Protein AF-A0A941XUW0-F1 (afdb_monomer_lite)

Secondary structure (DSSP, 8-state):
--GGGGS--S-SS-GGGS-SS--S-HHHHHHHHHHHHHHHHHHHHHHHHHHHSTTTGGG-EE--BTTBPSEEHHHHHHHHHHHHHHS---SS--EEEE-TTS-EEEESSSS-EEE-S--S-HHHHS-----TTT--TT--EEEEETTTTEEEEE-HHHHHHHHHHHHHTSSS-SSEEEEEESS-TTS-EEEEEEEETTT--EEEEEEEEEETTTEEEEEEEEESSSSSEEEEEEEESSS-EEEEEE-TTS-EEEEEEEETTTTEEEEEEB-TTS-B--TTTTT-SPEEE----EEEEEE--TTEEEE-SS-EEEEEEEPPSS--EEEEEEEEEEEEEEEPPTT-EESSS-----TT-EEEEEEETTEEEEEE----

Foldseek 3Di:
DPLVVLDCPDAPQDPVPADPDHPDDPVVVVVSVVRRVVSVVVSVVVLVCQCPDDCRVQFDWDCADVVQHTGGPVSSVVSVVVVVVPPDDDQQFPDWDADPVRAIWTDRPVPDTDGDPCPVDPCVRVPHPDDPVRCDQQFFDFDQDPVVRDTDRHGNVVVCVVVVVVVVVDDPCPFWDWDWDCADPVRFKTWIFIATPVPRETQWIFMFGQPPPRKTKGKIFGDDRHNDGQWMQIDIPDDWHGIWGADPVRATAWDFTADPVVRDTDTFGADPVNHTCDCVNVVNAAAEAEDEAEADEDEDDASYEYEYPDAHQEYEYDYDPDWGKYKYKHFHAQHYHYHYDPPAAEDVDDDDDDHGWIKMWIATPRYIDMDTDDDD

Structure (mmCIF, N/CA/C/O backbone):
data_AF-A0A941XUW0-F1
#
_entry.id   AF-A0A941XUW0-F1
#
loop_
_atom_site.group_PDB
_atom_site.id
_atom_site.type_symbol
_atom_site.label_atom_id
_atom_site.label_alt_id
_atom_site.label_comp_id
_atom_site.label_asym_id
_atom_site.label_entity_id
_atom_site.label_seq_id
_atom_site.pdbx_PDB_ins_code
_atom_site.Cartn_x
_atom_site.Cartn_y
_atom_site.Cartn_z
_atom_site.occupancy
_atom_site.B_iso_or_equiv
_atom_site.auth_seq_id
_atom_site.auth_comp_id
_atom_site.auth_asym_id
_atom_site.auth_atom_id
_atom_site.pdbx_PDB_model_num
ATOM 1 N N . MET A 1 1 ? 59.513 -12.205 -93.552 1.00 60.97 1 MET A N 1
ATOM 2 C CA . MET A 1 1 ? 59.793 -13.406 -92.732 1.00 60.97 1 MET A CA 1
ATOM 3 C C . MET A 1 1 ? 59.702 -12.963 -91.290 1.00 60.97 1 MET A C 1
ATOM 5 O O . MET A 1 1 ? 60.124 -11.852 -91.010 1.00 60.97 1 MET A O 1
ATOM 9 N N . ALA A 1 2 ? 59.120 -13.753 -90.397 1.00 65.88 2 ALA A N 1
ATOM 10 C CA . ALA A 1 2 ? 59.106 -13.390 -88.986 1.00 65.88 2 ALA A CA 1
ATOM 11 C C . ALA A 1 2 ? 60.542 -13.412 -88.431 1.00 65.88 2 ALA A C 1
ATOM 13 O O . ALA A 1 2 ? 61.385 -14.176 -88.901 1.00 65.88 2 ALA A O 1
ATOM 14 N N . ILE A 1 3 ? 60.838 -12.603 -87.408 1.00 70.94 3 ILE A N 1
ATOM 15 C CA . ILE A 1 3 ? 62.154 -12.622 -86.737 1.00 70.94 3 ILE A CA 1
ATOM 16 C C . ILE A 1 3 ? 62.487 -14.021 -86.184 1.00 70.94 3 ILE A C 1
ATOM 18 O O . ILE A 1 3 ? 63.648 -14.420 -86.126 1.00 70.94 3 ILE A O 1
ATOM 22 N N . THR A 1 4 ? 61.456 -14.810 -85.860 1.00 71.69 4 THR A N 1
ATOM 23 C CA . THR A 1 4 ? 61.557 -16.221 -85.466 1.00 71.69 4 THR A CA 1
ATOM 24 C C . THR A 1 4 ? 62.135 -17.108 -86.564 1.00 71.69 4 THR A C 1
ATOM 26 O O . THR A 1 4 ? 62.814 -18.081 -86.249 1.00 71.69 4 THR A O 1
ATOM 29 N N . ASP A 1 5 ? 61.947 -16.747 -87.834 1.00 75.31 5 ASP A N 1
ATOM 30 C CA . ASP A 1 5 ? 62.463 -17.491 -88.988 1.00 75.31 5 ASP A CA 1
ATOM 31 C C . ASP A 1 5 ? 63.979 -17.284 -89.164 1.00 75.31 5 ASP A C 1
ATOM 33 O O . ASP A 1 5 ? 64.622 -18.008 -89.919 1.00 75.31 5 ASP A O 1
ATOM 37 N N . LYS A 1 6 ? 64.573 -16.301 -88.465 1.00 81.44 6 LYS A N 1
ATOM 38 C CA . LYS A 1 6 ? 66.028 -16.050 -88.438 1.00 81.44 6 LYS A CA 1
ATOM 39 C C . LYS A 1 6 ? 66.752 -16.877 -87.377 1.00 81.44 6 LYS A C 1
ATOM 41 O O . LYS A 1 6 ? 67.981 -16.848 -87.298 1.00 81.44 6 LYS A O 1
ATOM 46 N N . LYS A 1 7 ? 66.007 -17.600 -86.535 1.00 83.31 7 LYS A N 1
ATOM 47 C CA . LYS A 1 7 ? 66.577 -18.474 -85.514 1.00 83.31 7 LYS A CA 1
ATOM 48 C C . LYS A 1 7 ? 67.285 -19.648 -86.186 1.00 83.31 7 LYS A C 1
ATOM 50 O O . LYS A 1 7 ? 66.712 -20.335 -87.027 1.00 83.31 7 LYS A O 1
ATOM 55 N N . ILE A 1 8 ? 68.508 -19.934 -85.750 1.00 87.44 8 ILE A N 1
ATOM 56 C CA . ILE A 1 8 ? 69.198 -21.173 -86.120 1.00 87.44 8 ILE A CA 1
ATOM 57 C C . ILE A 1 8 ? 68.479 -22.326 -85.406 1.00 87.44 8 ILE A C 1
ATOM 59 O O . ILE A 1 8 ? 68.673 -22.544 -84.212 1.00 87.44 8 ILE A O 1
ATOM 63 N N . GLY A 1 9 ? 67.592 -23.022 -86.120 1.00 84.94 9 GLY A N 1
ATOM 64 C CA . GLY A 1 9 ? 66.876 -24.195 -85.600 1.00 84.94 9 GLY A CA 1
ATOM 65 C C . GLY A 1 9 ? 67.743 -25.457 -85.541 1.00 84.94 9 GLY A C 1
ATOM 66 O O . GLY A 1 9 ? 67.502 -26.336 -84.719 1.00 84.94 9 GLY A O 1
ATOM 67 N N . SER A 1 10 ? 68.776 -25.522 -86.382 1.00 87.31 10 SER A N 1
ATOM 68 C CA . SER A 1 10 ? 69.740 -26.620 -86.469 1.00 87.31 10 SER A CA 1
ATOM 69 C C 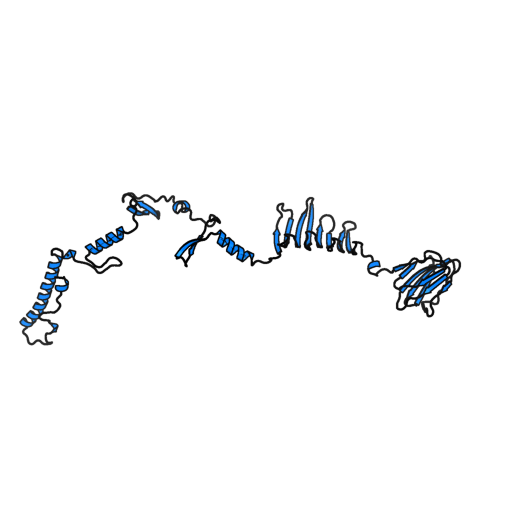. SER A 1 10 ? 71.032 -26.128 -87.120 1.00 87.31 10 SER A C 1
ATOM 71 O O . SER A 1 10 ? 70.982 -25.343 -88.069 1.00 87.31 10 SER A O 1
ATOM 73 N N . TRP A 1 11 ? 72.180 -26.611 -86.647 1.00 88.00 11 TRP A N 1
ATOM 74 C CA . TRP A 1 11 ? 73.479 -26.335 -87.269 1.00 88.00 11 TRP A CA 1
ATOM 75 C C . TRP A 1 11 ? 73.662 -27.172 -88.528 1.00 88.00 11 TRP A C 1
ATOM 77 O O . TRP A 1 11 ? 73.218 -28.317 -88.572 1.00 88.00 11 TRP A O 1
ATOM 87 N N . THR A 1 12 ? 74.362 -26.629 -89.524 1.00 86.81 12 THR A N 1
ATOM 88 C CA . THR A 1 12 ? 74.702 -27.407 -90.724 1.00 86.81 12 THR A CA 1
ATOM 89 C C . THR A 1 12 ? 75.768 -28.451 -90.399 1.00 86.81 12 THR A C 1
ATOM 91 O O . THR A 1 12 ? 75.652 -29.588 -90.839 1.00 86.81 12 THR A O 1
ATOM 94 N N . ASN A 1 13 ? 76.760 -28.084 -89.577 1.00 85.81 13 ASN A N 1
ATOM 95 C CA . ASN A 1 13 ? 77.815 -28.975 -89.086 1.00 85.81 13 ASN A CA 1
ATOM 96 C C . ASN A 1 13 ? 77.917 -28.871 -87.552 1.00 85.81 13 ASN A C 1
ATOM 98 O O . ASN A 1 13 ? 78.803 -28.191 -87.026 1.00 85.81 13 ASN A O 1
ATOM 102 N N . PRO A 1 14 ? 76.980 -29.473 -86.802 1.00 86.75 14 PRO A N 1
ATOM 103 C CA . PRO A 1 14 ? 76.975 -29.391 -85.345 1.00 86.75 14 PRO A CA 1
ATOM 104 C C . PRO A 1 14 ? 78.253 -30.004 -84.765 1.00 86.75 14 PRO A C 1
ATOM 106 O O . PRO A 1 14 ? 78.472 -31.205 -84.880 1.00 86.75 14 PRO A O 1
ATOM 109 N N . VAL A 1 15 ? 79.052 -29.190 -84.068 1.00 84.75 15 VAL A N 1
ATOM 110 C CA . VAL A 1 15 ? 80.281 -29.649 -83.385 1.00 84.75 15 VAL A CA 1
ATOM 111 C C . VAL A 1 15 ? 79.980 -30.780 -82.395 1.00 84.75 15 VAL A C 1
ATOM 113 O O . VAL A 1 15 ? 80.799 -31.668 -82.209 1.00 84.75 15 VAL A O 1
ATOM 116 N N . VAL A 1 16 ? 78.781 -30.791 -81.805 1.00 84.75 16 VAL A N 1
ATOM 117 C CA . VAL A 1 16 ? 78.324 -31.841 -80.878 1.00 84.75 16 VAL A CA 1
ATOM 118 C C . VAL A 1 16 ? 78.176 -33.226 -81.517 1.00 84.75 16 VAL A C 1
ATOM 120 O O . VAL A 1 16 ? 78.076 -34.207 -80.791 1.00 84.75 16 VAL A O 1
ATOM 123 N N . ASN A 1 17 ? 78.154 -33.313 -82.850 1.00 87.06 17 ASN A N 1
ATOM 124 C CA . ASN A 1 17 ? 78.113 -34.586 -83.568 1.00 87.06 17 ASN A CA 1
ATOM 125 C C . ASN A 1 17 ? 79.511 -35.074 -83.974 1.00 87.06 17 ASN A C 1
ATOM 127 O O . ASN A 1 17 ? 79.624 -36.151 -84.560 1.00 87.06 17 ASN A O 1
ATOM 131 N N . GLU A 1 18 ? 80.568 -34.303 -83.703 1.00 86.06 18 GLU A N 1
ATOM 132 C CA . GLU A 1 18 ? 81.931 -34.787 -83.894 1.00 86.06 18 GLU A CA 1
ATOM 133 C C . GLU A 1 18 ? 82.254 -35.864 -82.849 1.00 86.06 18 GLU A C 1
ATOM 135 O O . GLU A 1 18 ? 81.779 -35.828 -81.713 1.00 86.06 18 GLU A O 1
ATOM 140 N N . ALA A 1 19 ? 83.061 -36.849 -83.244 1.00 83.69 19 ALA A N 1
ATOM 141 C CA . ALA A 1 19 ? 83.539 -37.868 -82.320 1.00 83.69 19 ALA A CA 1
ATOM 142 C C . ALA A 1 19 ? 84.416 -37.236 -81.228 1.00 83.69 19 ALA A C 1
ATOM 144 O O . ALA A 1 19 ? 85.084 -36.236 -81.471 1.00 83.69 19 ALA A O 1
ATOM 145 N N . ASP A 1 20 ? 84.495 -37.876 -80.061 1.00 83.12 20 ASP A N 1
ATOM 146 C CA . ASP A 1 20 ? 85.342 -37.423 -78.944 1.00 83.12 20 ASP A CA 1
ATOM 147 C C . ASP A 1 20 ? 86.833 -37.304 -79.345 1.00 83.12 20 ASP A C 1
ATOM 149 O O . ASP A 1 20 ? 87.576 -36.472 -78.830 1.00 83.12 20 ASP A O 1
ATOM 153 N N . GLN A 1 21 ? 87.258 -38.092 -80.345 1.00 84.69 21 GLN A N 1
ATOM 154 C CA . GLN A 1 21 ? 88.562 -37.990 -81.011 1.00 84.69 21 GLN A CA 1
ATOM 155 C C . GLN A 1 21 ? 88.403 -38.015 -82.543 1.00 84.69 21 GLN A C 1
ATOM 157 O O . GLN A 1 21 ? 88.577 -39.066 -83.175 1.00 84.69 21 GLN A O 1
ATOM 162 N N . PRO A 1 22 ? 88.064 -36.876 -83.169 1.00 83.44 22 PRO A N 1
ATOM 163 C CA . PRO A 1 22 ? 87.828 -36.815 -84.604 1.00 83.44 22 PRO A CA 1
ATOM 164 C C . PRO A 1 22 ? 89.125 -37.114 -85.365 1.00 83.44 22 PRO A C 1
ATOM 166 O O . PRO A 1 22 ? 90.142 -36.452 -85.165 1.00 83.44 22 PRO A O 1
ATOM 169 N N . GLN A 1 23 ? 89.093 -38.096 -86.270 1.00 86.94 23 GLN A N 1
ATOM 170 C CA . GLN A 1 23 ? 90.224 -38.430 -87.147 1.00 86.94 23 GLN A CA 1
ATOM 171 C C . GLN A 1 23 ? 90.280 -37.460 -88.335 1.00 86.94 23 GLN A C 1
ATOM 173 O O . GLN A 1 23 ? 90.039 -37.830 -89.482 1.00 86.94 23 GLN A O 1
ATOM 178 N N . ARG A 1 24 ? 90.532 -36.187 -88.034 1.00 85.00 24 ARG A N 1
ATOM 179 C CA . ARG A 1 24 ? 90.603 -35.081 -88.991 1.00 85.00 24 ARG A CA 1
ATOM 180 C C . ARG A 1 24 ? 91.837 -34.233 -88.712 1.00 85.00 24 ARG A C 1
ATOM 182 O O . ARG A 1 24 ? 92.365 -34.207 -87.602 1.00 85.00 24 ARG A O 1
ATOM 189 N N . THR A 1 25 ? 92.290 -33.503 -89.716 1.00 91.44 25 THR A N 1
ATOM 190 C CA . THR A 1 25 ? 93.354 -32.512 -89.555 1.00 91.44 25 THR A CA 1
ATOM 191 C C . THR A 1 25 ? 92.876 -31.319 -88.721 1.00 91.44 25 THR A C 1
ATOM 193 O O . THR A 1 25 ? 91.686 -30.998 -88.666 1.00 91.44 25 THR A O 1
ATOM 196 N N . ALA A 1 26 ? 93.818 -30.587 -88.118 1.00 87.19 26 ALA A N 1
ATOM 197 C CA . ALA A 1 26 ? 93.509 -29.339 -87.416 1.00 87.19 26 ALA A CA 1
ATOM 198 C C . ALA A 1 26 ? 92.802 -28.311 -88.324 1.00 87.19 26 ALA A C 1
ATOM 200 O O . ALA A 1 26 ? 91.954 -27.555 -87.855 1.00 87.19 26 ALA A O 1
ATOM 201 N N . ALA A 1 27 ? 93.116 -28.305 -89.625 1.00 91.06 27 ALA A N 1
ATOM 202 C CA . ALA A 1 27 ? 92.479 -27.428 -90.605 1.00 91.06 27 ALA A CA 1
ATOM 203 C C . ALA A 1 27 ? 91.000 -27.784 -90.829 1.00 91.06 27 ALA A C 1
ATOM 205 O O . ALA A 1 27 ? 90.150 -26.896 -90.854 1.00 91.06 27 ALA A O 1
ATOM 206 N N . GLU A 1 28 ? 90.678 -29.074 -90.931 1.00 88.44 28 GLU A N 1
ATOM 207 C CA . GLU A 1 28 ? 89.297 -29.552 -91.073 1.00 88.44 28 GLU A CA 1
ATOM 208 C C . GLU A 1 28 ? 88.478 -29.305 -89.803 1.00 88.44 28 GLU A C 1
ATOM 210 O O . GLU A 1 28 ? 87.340 -28.847 -89.888 1.00 88.44 28 GLU A O 1
ATOM 215 N N . MET A 1 29 ? 89.070 -29.518 -88.622 1.00 87.25 29 MET A N 1
ATOM 216 C CA . MET A 1 29 ? 88.420 -29.177 -87.352 1.00 87.25 29 MET A CA 1
ATOM 217 C C . MET A 1 29 ? 88.151 -27.677 -87.244 1.00 87.25 29 MET A C 1
ATOM 219 O O . MET A 1 29 ? 87.042 -27.271 -86.898 1.00 87.25 29 MET A O 1
ATOM 223 N N . LYS A 1 30 ? 89.126 -26.837 -87.610 1.00 89.88 30 LYS A N 1
ATOM 224 C CA . LYS A 1 30 ? 88.937 -25.385 -87.648 1.00 89.88 30 LYS A CA 1
ATOM 225 C C . LYS A 1 30 ? 87.789 -24.998 -88.584 1.00 89.88 30 LYS A C 1
ATOM 227 O O . LYS A 1 30 ? 86.965 -24.173 -88.207 1.00 89.88 30 LYS A O 1
ATOM 232 N N . ALA A 1 31 ? 87.694 -25.617 -89.761 1.00 89.00 31 ALA A N 1
ATOM 233 C CA . ALA A 1 31 ? 86.625 -25.336 -90.715 1.00 89.00 31 ALA A CA 1
ATOM 234 C C . ALA A 1 31 ? 85.225 -25.643 -90.149 1.00 89.00 31 ALA A C 1
ATOM 236 O O . ALA A 1 31 ? 84.290 -24.885 -90.402 1.00 89.00 31 ALA A O 1
ATOM 237 N N . ILE A 1 32 ? 85.076 -26.702 -89.344 1.00 86.44 32 ILE A N 1
ATOM 238 C CA . ILE A 1 32 ? 83.805 -27.057 -88.687 1.00 86.44 32 ILE A CA 1
ATOM 239 C C . ILE A 1 32 ? 83.422 -26.015 -87.622 1.00 86.44 32 ILE A C 1
ATOM 241 O O . ILE A 1 32 ? 82.287 -25.532 -87.601 1.00 86.44 32 ILE A O 1
ATOM 245 N N . PHE A 1 33 ? 84.370 -25.608 -86.773 1.00 87.31 33 PHE A N 1
ATOM 246 C CA . PHE A 1 33 ? 84.140 -24.557 -85.771 1.00 87.31 33 PHE A CA 1
ATOM 247 C C . PHE A 1 33 ? 83.848 -23.188 -86.409 1.00 87.31 33 PHE A C 1
ATOM 249 O O . PHE A 1 33 ? 82.933 -22.473 -85.979 1.00 87.31 33 PHE A O 1
ATOM 256 N N . ASP A 1 34 ? 84.586 -22.833 -87.462 1.00 91.44 34 ASP A N 1
ATOM 257 C CA . ASP A 1 34 ? 84.374 -21.603 -88.223 1.00 91.44 34 ASP A CA 1
ATOM 258 C C . ASP A 1 34 ? 83.002 -21.613 -88.915 1.00 91.44 34 ASP A C 1
ATOM 260 O O . ASP A 1 34 ? 82.340 -20.579 -88.961 1.00 91.44 34 ASP A O 1
ATOM 264 N N . ALA A 1 35 ? 82.540 -22.762 -89.427 1.00 88.94 35 ALA A N 1
ATOM 265 C CA . ALA A 1 35 ? 81.242 -22.879 -90.092 1.00 88.94 35 ALA A CA 1
ATOM 266 C C . ALA A 1 35 ? 80.085 -22.496 -89.158 1.00 88.94 35 ALA A C 1
ATOM 268 O O . ALA A 1 35 ? 79.272 -21.644 -89.523 1.00 88.94 35 ALA A O 1
ATOM 269 N N . ASN A 1 36 ? 80.050 -23.028 -87.932 1.00 89.88 36 ASN A N 1
ATOM 270 C CA . ASN A 1 36 ? 79.023 -22.652 -86.951 1.00 89.88 36 ASN A CA 1
ATOM 271 C C . ASN A 1 36 ? 79.134 -21.171 -86.559 1.00 89.88 36 ASN A C 1
ATOM 273 O O . ASN A 1 36 ? 78.127 -20.464 -86.508 1.00 89.88 36 ASN A O 1
ATOM 277 N N . SER A 1 37 ? 80.356 -20.666 -86.367 1.00 89.94 37 SER A N 1
ATOM 278 C CA . SER A 1 37 ? 80.598 -19.245 -86.070 1.00 89.94 37 SER A CA 1
ATOM 279 C C . SER A 1 37 ? 80.104 -18.324 -87.197 1.00 89.94 37 SER A C 1
ATOM 281 O O . SER A 1 37 ? 79.492 -17.284 -86.945 1.00 89.94 37 SER A O 1
ATOM 283 N N . ASN A 1 38 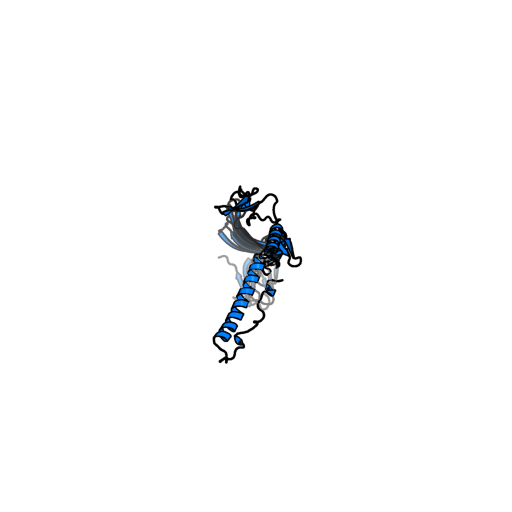? 80.299 -18.724 -88.454 1.00 91.31 38 ASN A N 1
ATOM 284 C CA . ASN A 1 38 ? 79.815 -17.996 -89.624 1.00 91.31 38 ASN A CA 1
ATOM 285 C C . ASN A 1 38 ? 78.287 -18.053 -89.749 1.00 91.31 38 ASN A C 1
ATOM 287 O O . ASN A 1 38 ? 77.677 -17.043 -90.101 1.00 91.31 38 ASN A O 1
ATOM 291 N N . GLN A 1 39 ? 77.656 -19.184 -89.409 1.00 91.62 39 GLN A N 1
ATOM 292 C CA . GLN A 1 39 ? 76.194 -19.286 -89.341 1.00 91.62 39 GLN A CA 1
ATOM 293 C C . GLN A 1 39 ? 75.612 -18.331 -88.287 1.00 91.62 39 GLN A C 1
ATOM 295 O O . GLN A 1 39 ? 74.631 -17.647 -88.578 1.00 91.62 39 GLN A O 1
ATOM 300 N N . ILE A 1 40 ? 76.243 -18.212 -87.108 1.00 90.50 40 ILE A N 1
ATOM 301 C CA . ILE A 1 40 ? 75.857 -17.228 -86.077 1.00 90.50 40 ILE A CA 1
ATOM 302 C C . ILE A 1 40 ? 75.950 -15.814 -86.629 1.00 90.50 40 ILE A C 1
ATOM 304 O O . ILE A 1 40 ? 74.990 -15.054 -86.532 1.00 90.50 40 ILE A O 1
ATOM 308 N N . LYS A 1 41 ? 77.093 -15.464 -87.225 1.00 91.62 41 LYS A N 1
ATOM 309 C CA . LYS A 1 41 ? 77.329 -14.126 -87.775 1.00 91.62 41 LYS A CA 1
ATOM 310 C C . LYS A 1 41 ? 76.277 -13.754 -88.821 1.00 91.62 41 LYS A C 1
ATOM 312 O O . LYS A 1 41 ? 75.742 -12.651 -88.779 1.00 91.62 41 LYS A O 1
ATOM 317 N N . ALA A 1 42 ? 75.962 -14.673 -89.734 1.00 90.44 42 ALA A N 1
ATOM 318 C CA . ALA A 1 42 ? 74.953 -14.454 -90.763 1.00 90.44 42 ALA A CA 1
ATOM 319 C C . ALA A 1 42 ? 73.546 -14.286 -90.166 1.00 90.44 42 ALA A C 1
ATOM 321 O O . ALA A 1 42 ? 72.850 -13.335 -90.514 1.00 90.44 42 ALA A O 1
ATOM 322 N N . ALA A 1 43 ? 73.144 -15.164 -89.241 1.00 89.69 43 ALA A N 1
ATOM 323 C CA . ALA A 1 43 ? 71.841 -15.081 -88.584 1.00 89.69 43 ALA A CA 1
ATOM 324 C C . ALA A 1 43 ? 71.691 -13.791 -87.763 1.00 89.69 43 ALA A C 1
ATOM 326 O O . ALA A 1 43 ? 70.659 -13.129 -87.829 1.00 89.69 43 ALA A O 1
ATOM 327 N N . PHE A 1 44 ? 72.737 -13.400 -87.034 1.00 89.44 44 PHE A N 1
ATOM 328 C CA . PHE A 1 44 ? 72.750 -12.178 -86.238 1.00 89.44 44 PHE A CA 1
ATOM 329 C C . PHE A 1 44 ? 72.655 -10.921 -87.110 1.00 89.44 44 PHE A C 1
ATOM 331 O O . PHE A 1 44 ? 71.821 -10.058 -86.845 1.00 89.44 44 PHE A O 1
ATOM 338 N N . ASN A 1 45 ? 73.436 -10.844 -88.191 1.00 91.06 45 ASN A N 1
ATOM 339 C CA . ASN A 1 45 ? 73.335 -9.735 -89.140 1.00 91.06 45 ASN A CA 1
ATOM 340 C C . ASN A 1 45 ? 71.947 -9.674 -89.790 1.00 91.06 45 ASN A C 1
ATOM 342 O O . ASN A 1 45 ? 71.379 -8.596 -89.894 1.00 91.06 45 ASN A O 1
ATOM 346 N N . ALA A 1 46 ? 71.348 -10.820 -90.127 1.00 88.56 46 ALA A N 1
ATOM 347 C CA . ALA A 1 46 ? 69.992 -10.859 -90.668 1.00 88.56 46 ALA A CA 1
ATOM 348 C C . ALA A 1 46 ? 68.929 -10.356 -89.672 1.00 88.56 46 ALA A C 1
ATOM 350 O O . ALA A 1 46 ? 67.931 -9.778 -90.094 1.00 88.56 46 ALA A O 1
ATOM 351 N N . VAL A 1 47 ? 69.124 -10.563 -88.363 1.00 87.69 47 VAL A N 1
ATOM 352 C CA . VAL A 1 47 ? 68.270 -9.965 -87.322 1.00 87.69 47 VAL A CA 1
ATOM 353 C C . VAL A 1 47 ? 68.457 -8.447 -87.270 1.00 87.69 47 VAL A C 1
ATOM 355 O O . VAL A 1 47 ? 67.467 -7.725 -87.193 1.00 87.69 47 VAL A O 1
ATOM 358 N N . ILE A 1 48 ? 69.698 -7.956 -87.344 1.00 87.81 48 ILE A N 1
ATOM 359 C CA . ILE A 1 48 ? 69.989 -6.513 -87.378 1.00 87.81 48 ILE A CA 1
ATOM 360 C C . ILE A 1 48 ? 69.345 -5.859 -88.602 1.00 87.81 48 ILE A C 1
ATOM 362 O O . ILE A 1 48 ? 68.645 -4.860 -88.454 1.00 87.81 48 ILE A O 1
ATOM 366 N N . ASP A 1 49 ? 69.537 -6.434 -89.788 1.00 88.25 49 ASP A N 1
ATOM 367 C CA . ASP A 1 49 ? 68.999 -5.897 -91.038 1.00 88.25 49 ASP A CA 1
ATOM 368 C C . ASP A 1 49 ? 67.466 -5.842 -91.009 1.00 88.25 49 ASP A C 1
ATOM 370 O O . ASP A 1 49 ? 66.873 -4.855 -91.441 1.00 88.25 49 ASP A O 1
ATOM 374 N N . GLU A 1 50 ? 66.813 -6.864 -90.443 1.00 85.81 50 GLU A N 1
ATOM 375 C CA . GLU A 1 50 ? 65.358 -6.879 -90.269 1.00 85.81 50 GLU A CA 1
ATOM 376 C C . GLU A 1 50 ? 64.896 -5.791 -89.288 1.00 85.81 50 GLU A C 1
ATOM 378 O O . GLU A 1 50 ? 63.908 -5.117 -89.558 1.00 85.81 50 GLU A O 1
ATOM 383 N N . LEU A 1 51 ? 65.608 -5.579 -88.174 1.00 85.12 51 LEU A N 1
ATOM 384 C CA . LEU A 1 51 ? 65.264 -4.551 -87.182 1.00 85.12 51 LEU A CA 1
ATOM 385 C C . LEU A 1 51 ? 65.471 -3.120 -87.706 1.00 85.12 51 LEU A C 1
ATOM 387 O O . LEU A 1 51 ? 64.684 -2.234 -87.367 1.00 85.12 51 LEU A O 1
ATOM 391 N N . VAL A 1 52 ? 66.507 -2.896 -88.521 1.00 86.56 52 VAL A N 1
ATOM 392 C CA . VAL A 1 52 ? 66.835 -1.591 -89.129 1.00 86.56 52 VAL A CA 1
ATOM 393 C C . VAL A 1 52 ? 66.007 -1.322 -90.394 1.00 86.56 52 VAL A C 1
ATOM 395 O O . VAL A 1 52 ? 65.811 -0.167 -90.775 1.00 86.56 52 VAL A O 1
ATOM 398 N N . GLY A 1 53 ? 65.491 -2.371 -91.037 1.00 83.94 53 GLY A N 1
ATOM 399 C CA . GLY A 1 53 ? 64.643 -2.282 -92.220 1.00 83.94 53 GLY A CA 1
ATOM 400 C C . GLY A 1 53 ? 63.301 -1.583 -91.976 1.00 83.94 53 GLY A C 1
ATOM 401 O O . GLY A 1 53 ? 62.837 -1.389 -90.849 1.00 83.94 53 GLY A O 1
ATOM 402 N N . THR A 1 54 ? 62.636 -1.198 -93.066 1.00 79.62 54 THR A N 1
ATOM 403 C CA . THR A 1 54 ? 61.330 -0.530 -93.016 1.00 79.62 54 THR A CA 1
ATOM 404 C C . THR A 1 54 ? 60.295 -1.398 -92.292 1.00 79.62 54 THR A C 1
ATOM 406 O O . THR A 1 54 ? 59.966 -2.490 -92.744 1.00 79.62 54 THR A O 1
ATOM 409 N N . GLY A 1 55 ? 59.765 -0.900 -91.170 1.00 74.44 55 GLY A N 1
ATOM 410 C CA . GLY A 1 55 ? 58.789 -1.615 -90.337 1.00 74.44 55 GLY A CA 1
ATOM 411 C C . GLY A 1 55 ? 59.396 -2.573 -89.304 1.00 74.44 55 GLY A C 1
ATOM 412 O O . GLY A 1 55 ? 58.660 -3.057 -88.452 1.00 74.44 55 GLY A O 1
ATOM 413 N N . GLY A 1 56 ? 60.715 -2.793 -89.312 1.00 77.94 56 GLY A N 1
ATOM 414 C CA . GLY A 1 56 ? 61.426 -3.704 -88.409 1.00 77.94 56 GLY A CA 1
ATOM 415 C C . GLY A 1 56 ? 61.196 -3.408 -86.931 1.00 77.94 56 GLY A C 1
ATOM 416 O O . GLY A 1 56 ? 60.469 -4.123 -86.242 1.00 77.94 56 GLY A O 1
ATOM 417 N N . ALA A 1 57 ? 61.759 -2.296 -86.454 1.00 73.81 57 ALA A N 1
ATOM 418 C CA . ALA A 1 57 ? 61.555 -1.823 -85.084 1.00 73.81 57 ALA A CA 1
ATOM 419 C C . ALA A 1 57 ? 60.071 -1.564 -84.742 1.00 73.81 57 ALA A C 1
ATOM 421 O O . ALA A 1 57 ? 59.661 -1.742 -83.598 1.00 73.81 57 ALA A O 1
ATOM 422 N N . GLY A 1 58 ? 59.248 -1.185 -85.728 1.00 75.38 58 GLY A N 1
ATOM 423 C CA . GLY A 1 58 ? 57.813 -0.925 -85.541 1.00 75.38 58 GLY A CA 1
ATOM 424 C C . GLY A 1 58 ? 56.976 -2.177 -85.255 1.00 75.38 58 GLY A C 1
ATOM 425 O O . GLY A 1 58 ? 55.900 -2.074 -84.670 1.00 75.38 58 GLY A O 1
ATOM 426 N N . ASN A 1 59 ? 57.487 -3.353 -85.622 1.00 76.50 59 ASN A N 1
ATOM 427 C CA . ASN A 1 59 ? 56.859 -4.646 -85.366 1.00 76.50 59 ASN A CA 1
ATOM 428 C C . ASN A 1 59 ? 57.319 -5.284 -84.048 1.00 76.50 59 ASN A C 1
ATOM 430 O O . ASN A 1 59 ? 56.836 -6.357 -83.683 1.00 76.50 59 ASN A O 1
ATOM 434 N N . VAL A 1 60 ? 58.234 -4.635 -83.318 1.00 82.19 60 VAL A N 1
ATOM 435 C CA . VAL A 1 60 ? 58.614 -5.066 -81.972 1.00 82.19 60 VAL A CA 1
ATOM 436 C C . VAL A 1 60 ? 57.425 -4.847 -81.041 1.00 82.19 60 VAL A C 1
ATOM 438 O O . VAL A 1 60 ? 56.782 -3.793 -81.036 1.00 82.19 60 VAL A O 1
ATOM 441 N N . GLY A 1 61 ? 57.113 -5.871 -80.260 1.00 81.62 61 GLY A N 1
ATOM 442 C CA . GLY A 1 61 ? 55.955 -5.912 -79.387 1.00 81.62 61 GLY A CA 1
ATOM 443 C C . GLY A 1 61 ? 56.225 -6.722 -78.135 1.00 81.62 61 GLY A C 1
ATOM 444 O O . GLY A 1 61 ? 57.262 -7.376 -78.019 1.00 81.62 61 GLY A O 1
ATOM 445 N N . ASN A 1 62 ? 55.279 -6.676 -77.206 1.00 84.00 62 ASN A N 1
ATOM 446 C CA . ASN A 1 62 ? 55.332 -7.451 -75.976 1.00 84.00 62 ASN A CA 1
ATOM 447 C C . ASN A 1 62 ? 54.080 -8.328 -75.831 1.00 84.00 62 ASN A C 1
ATOM 449 O O . ASN A 1 62 ? 53.093 -8.179 -76.559 1.00 84.00 62 ASN A O 1
ATOM 453 N N . GLY A 1 63 ? 54.117 -9.246 -74.863 1.00 86.50 63 GLY A N 1
ATOM 454 C CA . GLY A 1 63 ? 52.920 -9.944 -74.403 1.00 86.50 63 GLY A CA 1
ATOM 455 C C . GLY A 1 63 ? 51.870 -8.973 -73.848 1.00 86.50 63 GLY A C 1
ATOM 456 O O . GLY A 1 63 ? 52.138 -7.787 -73.638 1.00 86.50 63 GLY A O 1
ATOM 457 N N . ALA A 1 64 ? 50.660 -9.479 -73.616 1.00 88.44 64 ALA A N 1
ATOM 458 C CA . ALA A 1 64 ? 49.599 -8.701 -72.983 1.00 88.44 64 ALA A CA 1
ATOM 459 C C . ALA A 1 64 ? 50.024 -8.249 -71.575 1.00 88.44 64 ALA A C 1
ATOM 461 O O . ALA A 1 64 ? 50.697 -8.993 -70.858 1.00 88.44 64 ALA A O 1
ATOM 462 N N . PHE A 1 65 ? 49.615 -7.043 -71.179 1.00 83.75 65 PHE A N 1
ATOM 463 C CA . PHE A 1 65 ? 49.898 -6.480 -69.860 1.00 83.75 65 PHE A CA 1
ATOM 464 C C . PHE A 1 65 ? 48.595 -6.006 -69.215 1.00 83.75 65 PHE A C 1
ATOM 466 O O . PHE A 1 65 ? 48.054 -4.960 -69.575 1.00 83.75 65 PHE A O 1
ATOM 473 N N . GLY A 1 66 ? 48.070 -6.797 -68.276 1.00 87.62 66 GLY A N 1
ATOM 474 C CA . GLY A 1 66 ? 46.750 -6.554 -67.691 1.00 87.62 66 GLY A CA 1
ATOM 475 C C . GLY A 1 66 ? 45.658 -6.558 -68.765 1.00 87.62 66 GLY A C 1
ATOM 476 O O . GLY A 1 66 ? 45.517 -7.534 -69.498 1.00 87.62 66 GLY A O 1
ATOM 477 N N . GLU A 1 67 ? 44.916 -5.454 -68.866 1.00 86.06 67 GLU A N 1
ATOM 478 C CA . GLU A 1 67 ? 43.838 -5.258 -69.848 1.00 86.06 67 GLU A CA 1
ATOM 479 C C . GLU A 1 67 ? 44.338 -4.795 -71.230 1.00 86.06 67 GLU A C 1
ATOM 481 O O . GLU A 1 67 ? 43.563 -4.763 -72.185 1.00 86.06 67 GLU A O 1
ATOM 486 N N . ILE A 1 68 ? 45.630 -4.469 -71.374 1.00 91.19 68 ILE A N 1
ATOM 487 C CA . ILE A 1 68 ? 46.229 -4.085 -72.658 1.00 91.19 68 ILE A CA 1
ATOM 488 C C . ILE A 1 68 ? 46.593 -5.352 -73.454 1.00 91.19 68 ILE A C 1
ATOM 490 O O . ILE A 1 68 ? 47.457 -6.117 -73.007 1.00 91.19 68 ILE A O 1
ATOM 494 N N . PRO A 1 69 ? 45.991 -5.594 -74.639 1.00 91.19 69 PRO A N 1
ATOM 495 C CA . PRO A 1 69 ? 46.263 -6.791 -75.436 1.00 91.19 69 PRO A CA 1
ATOM 496 C C . PRO A 1 69 ? 47.726 -6.898 -75.887 1.00 91.19 69 PRO A C 1
ATOM 498 O O . PRO A 1 69 ? 48.450 -5.905 -75.956 1.00 91.19 69 PRO A O 1
ATOM 501 N N . ALA A 1 70 ? 48.168 -8.110 -76.235 1.00 90.19 70 ALA A N 1
ATOM 502 C CA . ALA A 1 70 ? 49.467 -8.313 -76.879 1.00 90.19 70 ALA A CA 1
ATOM 503 C C . ALA A 1 70 ? 49.488 -7.650 -78.267 1.00 90.19 70 ALA A C 1
ATOM 505 O O . ALA A 1 70 ? 48.492 -7.682 -78.991 1.00 90.19 70 ALA A O 1
ATOM 506 N N . GLY A 1 71 ? 50.622 -7.075 -78.659 1.00 89.12 71 GLY A N 1
ATOM 507 C CA . GLY A 1 71 ? 50.758 -6.399 -79.947 1.00 89.12 71 GLY A CA 1
ATOM 508 C C . GLY A 1 71 ? 52.078 -5.652 -80.068 1.00 89.12 71 GLY A C 1
ATOM 509 O O . GLY A 1 71 ? 52.939 -5.755 -79.195 1.00 89.12 71 GLY A O 1
ATOM 510 N N . THR A 1 72 ? 52.239 -4.886 -81.148 1.00 89.56 72 THR A N 1
ATOM 511 C CA . THR A 1 72 ? 53.386 -3.977 -81.287 1.00 89.56 72 THR A CA 1
ATOM 512 C C . THR A 1 72 ? 53.360 -2.922 -80.185 1.00 89.56 72 THR A C 1
ATOM 514 O O . THR A 1 72 ? 52.288 -2.566 -79.691 1.00 89.56 72 THR A O 1
ATOM 517 N N . VAL A 1 73 ? 54.519 -2.366 -79.826 1.00 87.69 73 VAL A N 1
ATOM 518 C CA . VAL A 1 73 ? 54.601 -1.286 -78.823 1.00 87.69 73 VAL A CA 1
ATOM 519 C C . VAL A 1 73 ? 53.658 -0.129 -79.178 1.00 87.69 73 VAL A C 1
ATOM 521 O O . VAL A 1 73 ? 52.981 0.408 -78.306 1.00 87.69 73 VAL A O 1
ATOM 524 N N . ALA A 1 74 ? 53.545 0.211 -80.467 1.00 87.31 74 ALA A N 1
ATOM 525 C CA . ALA A 1 74 ? 52.632 1.247 -80.946 1.00 87.31 74 ALA A CA 1
ATOM 526 C C . ALA A 1 74 ? 51.152 0.888 -80.719 1.00 87.31 74 ALA A C 1
ATOM 528 O O . ALA A 1 74 ? 50.383 1.726 -80.250 1.00 87.31 74 ALA A O 1
ATOM 529 N N . ALA A 1 75 ? 50.750 -0.354 -81.009 1.00 89.81 75 ALA A N 1
ATOM 530 C CA . ALA A 1 75 ? 49.384 -0.817 -80.775 1.00 89.81 75 ALA A CA 1
ATOM 531 C C . ALA A 1 75 ? 49.044 -0.857 -79.276 1.00 89.81 75 ALA A C 1
ATOM 533 O O . ALA A 1 75 ? 47.960 -0.435 -78.875 1.00 89.81 75 ALA A O 1
ATOM 534 N N . GLN A 1 76 ? 49.986 -1.301 -78.440 1.00 92.44 76 GLN A N 1
ATOM 535 C CA . GLN A 1 76 ? 49.813 -1.326 -76.987 1.00 92.44 76 GLN A CA 1
ATOM 536 C C . GLN A 1 76 ? 49.730 0.089 -76.394 1.00 92.44 76 GLN A C 1
ATOM 538 O O . GLN A 1 76 ? 48.891 0.337 -75.530 1.00 92.44 76 GLN A O 1
ATOM 543 N N . LEU A 1 77 ? 50.523 1.042 -76.897 1.00 90.75 77 LEU A N 1
ATOM 544 C CA . LEU A 1 77 ? 50.438 2.448 -76.491 1.00 90.75 77 LEU A CA 1
ATOM 545 C C . LEU A 1 77 ? 49.103 3.087 -76.904 1.00 90.75 77 LEU A C 1
ATOM 547 O O . LEU A 1 77 ? 48.520 3.843 -76.130 1.00 90.75 77 LEU A O 1
ATOM 551 N N . ALA A 1 78 ? 48.586 2.754 -78.089 1.00 90.88 78 ALA A N 1
ATOM 552 C CA . ALA A 1 78 ? 47.272 3.214 -78.533 1.00 90.88 78 ALA A CA 1
ATOM 553 C C . ALA A 1 78 ? 46.136 2.643 -77.665 1.00 90.88 78 ALA A C 1
ATOM 555 O O . ALA A 1 78 ? 45.218 3.372 -77.292 1.00 90.88 78 ALA A O 1
ATOM 556 N N . ALA A 1 79 ? 46.212 1.362 -77.295 1.00 89.56 79 ALA A N 1
ATOM 557 C CA . ALA A 1 79 ? 45.256 0.742 -76.380 1.00 89.56 79 ALA A CA 1
ATOM 558 C C . ALA A 1 79 ? 45.307 1.379 -74.980 1.00 89.56 79 ALA A C 1
ATOM 560 O O . ALA A 1 79 ? 44.258 1.670 -74.407 1.00 89.56 79 ALA A O 1
ATOM 561 N N . LEU A 1 80 ? 46.506 1.674 -74.464 1.00 90.62 80 LEU A N 1
ATOM 562 C CA . LEU A 1 80 ? 46.683 2.397 -73.202 1.00 90.62 80 LEU A CA 1
ATOM 563 C C . LEU A 1 80 ? 46.067 3.797 -73.265 1.00 90.62 80 LEU A C 1
ATOM 565 O O . LEU A 1 80 ? 45.352 4.195 -72.349 1.00 90.62 80 LEU A O 1
ATOM 569 N N . LEU A 1 81 ? 46.304 4.529 -74.354 1.00 90.81 81 LEU A N 1
ATOM 570 C CA . LEU A 1 81 ? 45.717 5.851 -74.556 1.00 90.81 81 LEU A CA 1
ATOM 571 C C . LEU A 1 81 ? 44.184 5.791 -74.576 1.00 90.81 81 LEU A C 1
ATOM 573 O O . LEU A 1 81 ? 43.532 6.636 -73.968 1.00 90.81 81 LEU A O 1
ATOM 577 N N . ASN A 1 82 ? 43.606 4.781 -75.228 1.00 87.62 82 ASN A N 1
ATOM 578 C CA . ASN A 1 82 ? 42.157 4.595 -75.260 1.00 87.62 82 ASN A CA 1
ATOM 579 C C . ASN A 1 82 ? 41.590 4.263 -73.869 1.00 87.62 82 ASN A C 1
ATOM 581 O O . ASN A 1 82 ? 40.584 4.831 -73.454 1.00 87.62 82 ASN A O 1
ATOM 585 N N . MET A 1 83 ? 42.275 3.403 -73.109 1.00 85.50 83 MET A N 1
ATOM 586 C CA . MET A 1 83 ? 41.910 3.096 -71.724 1.00 85.50 83 MET A CA 1
ATOM 587 C C . MET A 1 83 ? 41.946 4.358 -70.850 1.00 85.50 83 MET A C 1
ATOM 589 O O . MET A 1 83 ? 40.985 4.633 -70.135 1.00 85.50 83 MET A O 1
ATOM 593 N N . LEU A 1 84 ? 42.992 5.183 -70.983 1.00 82.56 84 LEU A N 1
ATOM 594 C CA . LEU A 1 84 ? 43.086 6.474 -70.296 1.00 82.56 84 LEU A CA 1
ATOM 595 C C . LEU A 1 84 ? 41.952 7.435 -70.689 1.00 82.56 84 LEU A C 1
ATOM 597 O O . LEU A 1 84 ? 41.435 8.146 -69.833 1.00 82.56 84 LEU A O 1
ATOM 601 N N . GLY A 1 85 ? 41.539 7.431 -71.960 1.00 75.75 85 GLY A N 1
ATOM 602 C CA . GLY A 1 85 ? 40.415 8.231 -72.455 1.00 75.75 85 GLY A CA 1
ATOM 603 C C . GLY A 1 85 ? 39.033 7.743 -72.001 1.00 75.75 85 GLY A C 1
ATOM 604 O O . GLY A 1 85 ? 38.085 8.523 -72.024 1.00 75.75 85 GLY A O 1
ATOM 605 N N . SER A 1 86 ? 38.910 6.481 -71.577 1.00 73.00 86 SER A N 1
ATOM 606 C CA . SER A 1 86 ? 37.653 5.908 -71.073 1.00 73.00 86 SER A CA 1
ATOM 607 C C . SER A 1 86 ? 37.355 6.258 -69.613 1.00 73.00 86 SER A C 1
ATOM 609 O O . SER A 1 86 ? 36.211 6.124 -69.170 1.00 73.00 86 SER A O 1
ATOM 611 N N . TYR A 1 87 ? 38.357 6.723 -68.858 1.00 72.44 87 TYR A N 1
ATOM 612 C CA . TYR A 1 87 ? 38.117 7.200 -67.503 1.00 72.44 87 TYR A CA 1
ATOM 613 C C . TYR A 1 87 ? 37.221 8.443 -67.525 1.00 72.44 87 TYR A C 1
ATOM 615 O O . TYR A 1 87 ? 37.356 9.281 -68.423 1.00 72.44 87 TYR A O 1
ATOM 623 N N . PRO A 1 88 ? 36.322 8.599 -66.533 1.00 65.94 88 PRO A N 1
ATOM 624 C CA . PRO A 1 88 ? 35.504 9.794 -66.404 1.00 65.94 88 PRO A CA 1
ATOM 625 C C . PRO A 1 88 ? 36.391 11.041 -66.427 1.00 65.94 88 PRO A C 1
ATOM 627 O O . PRO A 1 88 ? 37.191 11.268 -65.520 1.00 65.94 88 PRO A O 1
ATOM 630 N N . SER A 1 89 ? 36.258 11.836 -67.484 1.00 65.81 89 SER A N 1
ATOM 631 C CA . SER A 1 89 ? 36.963 13.100 -67.641 1.00 65.81 89 SER A CA 1
ATOM 632 C C . SER A 1 89 ? 35.959 14.239 -67.571 1.00 65.81 89 SER A C 1
ATOM 634 O O . SER A 1 89 ? 34.834 14.148 -68.060 1.00 65.81 89 SER A O 1
ATOM 636 N N . SER A 1 90 ? 36.361 15.321 -66.917 1.00 66.62 90 SER A N 1
ATOM 637 C CA . SER A 1 90 ? 35.650 16.589 -67.006 1.00 66.62 90 SER A CA 1
ATOM 638 C C . SER A 1 90 ? 36.216 17.356 -68.199 1.00 66.62 90 SER A C 1
ATOM 640 O O . SER A 1 90 ? 37.433 17.385 -68.392 1.00 66.62 90 SER A O 1
ATOM 642 N N . SER A 1 91 ? 35.359 17.996 -69.001 1.00 66.00 91 SER A N 1
ATOM 643 C CA . SER A 1 91 ? 35.814 18.901 -70.069 1.00 66.00 91 SER A CA 1
ATOM 644 C C . SER A 1 91 ? 36.663 20.042 -69.514 1.00 66.00 91 SER A C 1
ATOM 646 O O . SER A 1 91 ? 37.589 20.513 -70.186 1.00 66.00 91 SER A O 1
ATOM 648 N N . ASP A 1 92 ? 36.378 20.418 -68.269 1.00 72.50 92 ASP A N 1
ATOM 649 C CA . ASP A 1 92 ? 36.881 21.625 -67.641 1.00 72.50 92 ASP A CA 1
ATOM 650 C C . ASP A 1 92 ? 38.076 21.316 -66.741 1.00 72.50 92 ASP A C 1
ATOM 652 O O . ASP A 1 92 ? 39.027 22.084 -66.740 1.00 72.50 92 ASP A O 1
ATOM 656 N N . ILE A 1 93 ? 38.093 20.183 -66.026 1.00 79.19 93 ILE A N 1
ATOM 657 C CA . ILE A 1 93 ? 39.200 19.820 -65.124 1.00 79.19 93 ILE A CA 1
ATOM 658 C C . ILE A 1 93 ? 40.277 19.044 -65.886 1.00 79.19 93 ILE A C 1
ATOM 660 O O . ILE A 1 93 ? 40.074 17.907 -66.304 1.00 79.19 93 ILE A O 1
ATOM 664 N N . LYS A 1 94 ? 41.455 19.657 -66.024 1.00 78.19 94 LYS A N 1
ATOM 665 C CA . LYS A 1 94 ? 42.635 19.104 -66.706 1.00 78.19 94 LYS A CA 1
ATOM 666 C C . LYS A 1 94 ? 43.607 18.385 -65.771 1.00 78.19 94 LYS A C 1
ATOM 668 O O . LYS A 1 94 ? 44.472 17.659 -66.248 1.00 78.19 94 LYS A O 1
ATOM 673 N N . GLY A 1 95 ? 43.476 18.561 -64.457 1.00 80.06 95 GLY A N 1
ATOM 674 C CA . GLY A 1 95 ? 44.294 17.857 -63.471 1.00 80.06 95 GLY A CA 1
ATOM 675 C C . GLY A 1 95 ? 43.797 18.046 -62.042 1.00 80.06 95 GLY A C 1
ATOM 676 O O . GLY A 1 95 ? 43.159 19.054 -61.736 1.00 80.06 95 GLY A O 1
ATOM 677 N N . ILE A 1 96 ? 44.106 17.074 -61.179 1.00 86.06 96 ILE A N 1
ATOM 678 C CA . ILE A 1 96 ? 43.821 17.080 -59.736 1.00 86.06 96 ILE A CA 1
ATOM 679 C C . ILE A 1 96 ? 45.121 16.754 -58.996 1.00 86.06 96 ILE A C 1
ATOM 681 O O . ILE A 1 96 ? 45.842 15.841 -59.401 1.00 86.06 96 ILE A O 1
ATOM 685 N N . ARG A 1 97 ? 45.431 17.485 -57.922 1.00 85.19 97 ARG A N 1
ATOM 686 C CA . ARG A 1 97 ? 46.582 17.202 -57.050 1.00 85.19 97 ARG A CA 1
ATOM 687 C C . ARG A 1 97 ? 46.310 17.620 -55.608 1.00 85.19 97 ARG A C 1
ATOM 689 O O . ARG A 1 97 ? 45.307 18.271 -55.326 1.00 85.19 97 ARG A O 1
ATOM 696 N N . LEU A 1 98 ? 47.250 17.305 -54.721 1.00 83.75 98 LEU A N 1
ATOM 697 C CA . LEU A 1 98 ? 47.326 17.896 -53.387 1.00 83.75 98 LEU A CA 1
ATOM 698 C C . LEU A 1 98 ? 48.298 19.084 -53.396 1.00 83.75 98 LEU A C 1
ATOM 700 O O . LEU A 1 98 ? 49.370 19.003 -54.000 1.00 83.75 98 LEU A O 1
ATOM 704 N N . SER A 1 99 ? 47.920 20.187 -52.752 1.00 81.19 99 SER A N 1
ATOM 705 C CA . SER A 1 99 ? 48.816 21.315 -52.491 1.00 81.19 99 SER A CA 1
ATOM 706 C C . SER A 1 99 ? 49.859 20.957 -51.424 1.00 81.19 99 SER A C 1
ATOM 708 O O . SER A 1 99 ? 49.778 19.909 -50.781 1.00 81.19 99 SER A O 1
ATOM 710 N N . ALA A 1 100 ? 50.823 21.853 -51.190 1.00 81.38 100 ALA A N 1
ATOM 711 C CA . ALA A 1 100 ? 51.804 21.702 -50.109 1.00 81.38 100 ALA A CA 1
ATOM 712 C C . ALA A 1 100 ? 51.158 21.603 -48.709 1.00 81.38 100 ALA A C 1
ATOM 714 O O . ALA A 1 100 ? 51.750 21.020 -47.806 1.00 81.38 100 ALA A O 1
ATOM 715 N N . ASP A 1 101 ? 49.927 22.101 -48.558 1.00 77.75 101 ASP A N 1
ATOM 716 C CA . ASP A 1 101 ? 49.144 22.065 -47.318 1.00 77.75 101 ASP A CA 1
ATOM 717 C C . ASP A 1 101 ? 48.137 20.896 -47.282 1.00 77.75 101 ASP A C 1
ATOM 719 O O . ASP A 1 101 ? 47.177 20.920 -46.514 1.00 77.75 101 ASP A O 1
ATOM 723 N N . ASN A 1 102 ? 48.319 19.874 -48.131 1.00 77.12 102 ASN A N 1
ATOM 724 C CA . ASN A 1 102 ? 47.453 18.692 -48.260 1.00 77.12 102 ASN A CA 1
ATOM 725 C C . ASN A 1 102 ? 45.986 18.984 -48.642 1.00 77.12 102 ASN A C 1
ATOM 727 O O . ASN A 1 102 ? 45.105 18.163 -48.378 1.00 77.12 102 ASN A O 1
ATOM 731 N N . LYS A 1 103 ? 45.702 20.118 -49.296 1.00 75.12 103 LYS A N 1
ATOM 732 C CA . LYS A 1 103 ? 44.362 20.435 -49.825 1.00 75.12 103 LYS A CA 1
ATOM 733 C C . LYS A 1 103 ? 44.217 20.007 -51.281 1.00 75.12 103 LYS A C 1
ATOM 735 O O . LYS A 1 103 ? 45.194 20.034 -52.026 1.00 75.12 103 LYS A O 1
ATOM 740 N N . ILE A 1 104 ? 43.006 19.646 -51.705 1.00 83.06 104 ILE A N 1
ATOM 741 C CA . ILE A 1 104 ? 42.761 19.232 -53.093 1.00 83.06 104 ILE A CA 1
ATOM 742 C C . ILE A 1 104 ? 42.671 20.471 -53.994 1.00 83.06 104 ILE A C 1
ATOM 744 O O . ILE A 1 104 ? 41.794 21.324 -53.829 1.00 83.06 104 ILE A O 1
ATOM 748 N N . GLU A 1 105 ? 43.547 20.540 -54.995 1.00 84.56 105 GLU A N 1
ATOM 749 C CA . GLU A 1 105 ? 43.542 21.566 -56.040 1.00 84.56 105 GLU A CA 1
ATOM 750 C C . GLU A 1 105 ? 43.212 20.962 -57.403 1.00 84.56 105 GLU A C 1
ATOM 752 O O . GLU A 1 105 ? 43.600 19.834 -57.722 1.00 84.56 105 GLU A O 1
ATOM 757 N N . VAL A 1 106 ? 42.544 21.758 -58.232 1.00 86.75 106 VAL A N 1
ATOM 758 C CA . VAL A 1 106 ? 42.235 21.443 -59.626 1.00 86.75 106 VAL A CA 1
ATOM 759 C C . VAL A 1 106 ? 42.871 22.469 -60.553 1.00 86.75 106 VAL A C 1
ATOM 761 O O . VAL A 1 106 ? 43.009 23.643 -60.212 1.00 86.75 106 VAL A O 1
ATOM 764 N N . THR A 1 107 ? 43.239 22.043 -61.756 1.00 82.00 107 THR A N 1
ATOM 765 C CA . THR A 1 107 ? 43.608 22.955 -62.843 1.00 82.00 107 THR A CA 1
ATOM 766 C C . THR A 1 107 ? 42.635 22.800 -63.999 1.00 82.00 107 THR A C 1
ATOM 768 O O . THR A 1 107 ? 42.238 21.680 -64.324 1.00 82.00 107 THR A O 1
ATOM 771 N N . LEU A 1 108 ? 42.238 23.921 -64.605 1.00 82.56 108 LEU A N 1
ATOM 772 C CA . LEU A 1 108 ? 41.351 23.934 -65.775 1.00 82.56 108 LEU A CA 1
ATOM 773 C C . LEU A 1 108 ? 42.096 24.224 -67.088 1.00 82.56 108 LEU A C 1
ATOM 775 O O . LEU A 1 108 ? 41.597 23.950 -68.175 1.00 82.56 108 LEU A O 1
ATOM 779 N N . ASP A 1 109 ? 43.304 24.772 -66.991 1.00 80.25 109 ASP A N 1
ATOM 780 C CA . ASP A 1 109 ? 44.164 25.168 -68.112 1.00 80.25 109 ASP A CA 1
ATOM 781 C C . ASP A 1 109 ? 45.463 24.340 -68.174 1.00 80.25 109 ASP A C 1
ATOM 783 O O . ASP A 1 109 ? 46.285 24.538 -69.066 1.00 80.25 109 ASP A O 1
ATOM 787 N N . GLY A 1 110 ? 45.665 23.422 -67.221 1.00 79.62 110 GLY A N 1
ATOM 788 C CA . GLY A 1 110 ? 46.866 22.597 -67.094 1.00 79.62 110 GLY A CA 1
ATOM 789 C C . GLY A 1 110 ? 48.081 23.325 -66.509 1.00 79.62 110 GLY A C 1
ATOM 790 O O . GLY A 1 110 ? 49.128 22.703 -66.344 1.00 79.62 110 GLY A O 1
ATOM 791 N N . THR A 1 111 ? 47.972 24.617 -66.187 1.00 83.19 111 THR A N 1
ATOM 792 C CA . THR A 1 111 ? 49.104 25.446 -65.734 1.00 83.19 111 THR A CA 1
ATOM 793 C C . THR A 1 111 ? 48.818 26.157 -64.413 1.00 83.19 111 THR A C 1
ATOM 795 O O . THR A 1 111 ? 49.666 26.164 -63.519 1.00 83.19 111 THR A O 1
ATOM 798 N N . THR A 1 112 ? 47.607 26.677 -64.234 1.00 85.00 112 THR A N 1
ATOM 799 C CA . THR A 1 112 ? 47.143 27.339 -63.019 1.00 85.00 112 THR A CA 1
ATOM 800 C C . THR A 1 112 ? 46.377 26.353 -62.148 1.00 85.00 112 THR A C 1
ATOM 802 O O . THR A 1 112 ? 45.327 25.836 -62.538 1.00 85.00 112 THR A O 1
ATOM 805 N N . TRP A 1 113 ? 46.879 26.118 -60.940 1.00 83.25 113 TRP A N 1
ATOM 806 C CA . TRP A 1 113 ? 46.229 25.271 -59.945 1.00 83.25 113 TRP A CA 1
ATOM 807 C C . TRP A 1 113 ? 45.449 26.138 -58.972 1.00 83.25 113 TRP A C 1
ATOM 809 O O . TRP A 1 113 ? 45.984 27.095 -58.414 1.00 83.25 113 TRP A O 1
ATOM 819 N N . LYS A 1 114 ? 44.168 25.828 -58.810 1.00 80.69 114 LYS A N 1
ATOM 820 C CA . LYS A 1 114 ? 43.271 26.525 -57.898 1.00 80.69 114 LYS A CA 1
ATOM 821 C C . LYS A 1 114 ? 42.758 25.521 -56.876 1.00 80.69 114 LYS A C 1
ATOM 823 O O . LYS A 1 114 ? 42.389 24.412 -57.272 1.00 80.69 114 LYS A O 1
ATOM 828 N N . PRO A 1 115 ? 42.689 25.882 -55.588 1.00 72.12 115 PRO A N 1
ATOM 829 C CA . PRO A 1 115 ? 41.970 25.078 -54.618 1.00 72.12 115 PRO A CA 1
ATOM 830 C C . PRO A 1 115 ? 40.570 24.787 -55.144 1.00 72.12 115 PRO A C 1
ATOM 832 O O . PRO A 1 115 ? 39.883 25.681 -55.649 1.00 72.12 115 PRO A O 1
ATOM 835 N N . THR A 1 116 ? 40.134 23.536 -55.012 1.00 66.75 116 THR A N 1
ATOM 836 C CA . THR A 1 116 ? 38.689 23.294 -54.942 1.00 66.75 116 THR A CA 1
ATOM 837 C C . THR A 1 116 ? 38.160 24.125 -53.775 1.00 66.75 116 THR A C 1
ATOM 839 O O . THR A 1 116 ? 38.953 24.457 -52.895 1.00 66.75 116 THR A O 1
ATOM 842 N N . ALA A 1 117 ? 36.898 24.568 -53.796 1.00 61.19 117 ALA A N 1
ATOM 843 C CA . ALA A 1 117 ? 36.335 25.416 -52.742 1.00 61.19 117 ALA A CA 1
ATOM 844 C C . ALA A 1 117 ? 36.384 24.677 -51.391 1.00 61.19 117 ALA A C 1
ATOM 846 O O . ALA A 1 117 ? 35.424 24.042 -50.979 1.00 61.19 117 ALA A O 1
ATOM 847 N N . GLN A 1 118 ? 37.557 24.720 -50.768 1.00 59.28 118 GLN A N 1
ATOM 848 C CA . GLN A 1 118 ? 37.918 24.089 -49.526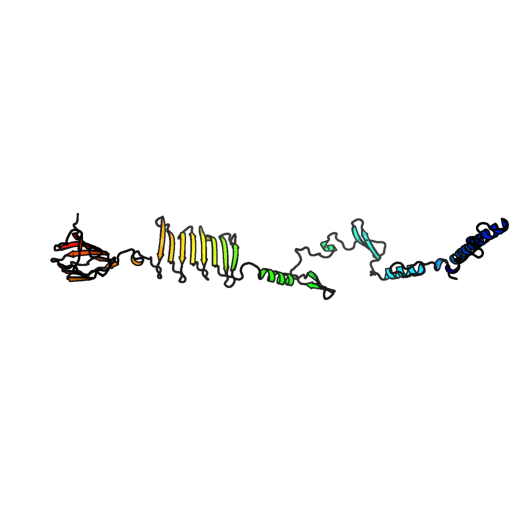 1.00 59.28 118 GLN A CA 1
ATOM 849 C C . GLN A 1 118 ? 38.358 25.211 -48.600 1.00 59.28 118 GLN A C 1
ATOM 851 O O . GLN A 1 118 ? 39.524 25.628 -48.549 1.00 59.28 118 GLN A O 1
ATOM 856 N N . THR A 1 119 ? 37.361 25.746 -47.913 1.00 60.66 119 THR A N 1
ATOM 857 C CA . THR A 1 119 ? 37.448 26.760 -46.868 1.00 60.66 119 THR A CA 1
ATOM 858 C C . THR A 1 119 ? 38.426 26.380 -45.750 1.00 60.66 119 THR A C 1
ATOM 860 O O . THR A 1 119 ? 38.902 27.255 -45.032 1.00 60.66 119 THR A O 1
ATOM 863 N N . GLY A 1 120 ? 38.819 25.104 -45.648 1.00 55.75 120 GLY A N 1
ATOM 864 C CA . GLY A 1 120 ? 39.621 24.550 -44.560 1.00 55.75 120 GLY A CA 1
ATOM 865 C C . GLY A 1 120 ? 38.773 24.092 -43.375 1.00 55.75 120 GLY A C 1
ATOM 866 O O . GLY A 1 120 ? 39.327 23.518 -42.442 1.00 55.75 120 GLY A O 1
ATOM 867 N N . ASP A 1 121 ? 37.461 24.323 -43.424 1.00 55.97 121 ASP A N 1
ATOM 868 C CA . ASP A 1 121 ? 36.484 23.749 -42.515 1.00 55.97 121 ASP A CA 1
ATOM 869 C C . ASP A 1 121 ? 35.912 22.456 -43.132 1.00 55.97 121 ASP A C 1
ATOM 871 O O . ASP A 1 121 ? 35.191 22.521 -44.135 1.00 55.97 121 ASP A O 1
ATOM 875 N N . PRO A 1 122 ? 36.187 21.278 -42.538 1.00 55.59 122 PRO A N 1
ATOM 876 C CA . PRO A 1 122 ? 35.683 19.999 -43.029 1.00 55.59 122 PRO A CA 1
ATOM 877 C C . PRO A 1 122 ? 34.159 19.966 -43.214 1.00 55.59 122 PRO A C 1
ATOM 879 O O . PRO A 1 122 ? 33.673 19.263 -44.095 1.00 55.59 122 PRO A O 1
ATOM 882 N N . VAL A 1 123 ? 33.399 20.725 -42.417 1.00 53.38 123 VAL A N 1
ATOM 883 C CA . VAL A 1 123 ? 31.927 20.743 -42.456 1.00 53.38 123 VAL A CA 1
ATOM 884 C C . VAL A 1 123 ? 31.408 21.430 -43.718 1.00 53.38 123 VAL A C 1
ATOM 886 O O . VAL A 1 123 ? 30.431 20.979 -44.318 1.00 53.38 123 VAL A O 1
ATOM 889 N N . THR A 1 124 ? 32.078 22.499 -44.144 1.00 55.75 124 THR A N 1
ATOM 890 C CA . THR A 1 124 ? 31.699 23.259 -45.341 1.00 55.75 124 THR A CA 1
ATOM 891 C C . THR A 1 124 ? 32.242 22.594 -46.613 1.00 55.75 124 THR A C 1
ATOM 893 O O . THR A 1 124 ? 31.585 22.600 -47.652 1.00 55.75 124 THR A O 1
ATOM 896 N N . ASP A 1 125 ? 33.412 21.958 -46.514 1.00 54.78 125 ASP A N 1
ATOM 897 C CA . ASP A 1 125 ? 34.178 21.434 -47.651 1.00 54.78 125 ASP A CA 1
ATOM 898 C C . ASP A 1 125 ? 33.747 20.032 -48.109 1.00 54.78 125 ASP A C 1
ATOM 900 O O . ASP A 1 125 ? 33.872 19.702 -49.288 1.00 54.78 125 ASP A O 1
ATOM 904 N N . LEU A 1 126 ? 33.238 19.198 -47.195 1.00 57.41 126 LEU A N 1
ATOM 905 C CA . LEU A 1 126 ? 32.691 17.870 -47.515 1.00 57.41 126 LEU A CA 1
ATOM 906 C C . LEU A 1 126 ? 31.174 17.892 -47.762 1.00 57.41 126 LEU A C 1
ATOM 908 O O . LEU A 1 126 ? 30.600 16.864 -48.129 1.00 57.41 126 LEU A O 1
ATOM 912 N N . G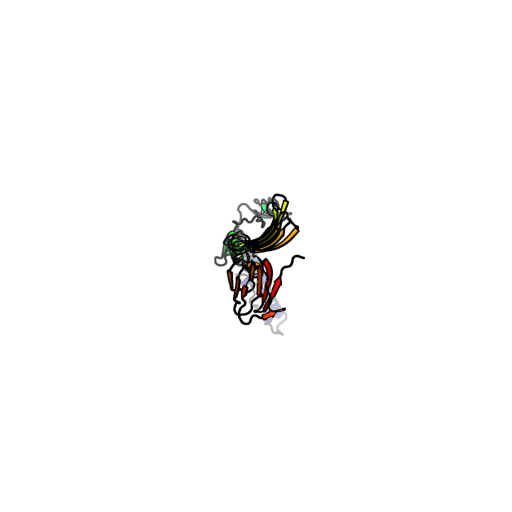LY A 1 127 ? 30.526 19.048 -47.563 1.00 51.84 127 GLY A N 1
ATOM 913 C CA . GLY A 1 127 ? 29.103 19.114 -47.239 1.00 51.84 127 GLY A CA 1
ATOM 914 C C . GLY A 1 127 ? 28.868 18.470 -45.872 1.00 51.84 127 GLY A C 1
ATOM 915 O O . GLY A 1 127 ? 29.456 17.434 -45.579 1.00 51.84 127 GLY A O 1
ATOM 916 N N . ALA A 1 128 ? 28.054 19.094 -45.019 1.00 47.66 128 ALA A N 1
ATOM 917 C CA . ALA A 1 128 ? 27.880 18.693 -43.624 1.00 47.66 128 ALA A CA 1
ATOM 918 C C . ALA A 1 128 ? 27.788 17.163 -43.462 1.00 47.66 128 ALA A C 1
ATOM 920 O O . ALA A 1 128 ? 26.750 16.558 -43.728 1.00 47.66 128 ALA A O 1
ATOM 921 N N . LEU A 1 129 ? 28.890 16.531 -43.040 1.00 49.00 129 LEU A N 1
ATOM 922 C CA . LEU A 1 129 ? 28.850 15.188 -42.486 1.00 49.00 129 LEU A CA 1
ATOM 923 C C . LEU A 1 129 ? 28.126 15.364 -41.154 1.00 49.00 129 LEU A C 1
ATOM 925 O O . LEU A 1 129 ? 28.679 16.037 -40.280 1.00 49.00 129 LEU A O 1
ATOM 929 N N . PRO A 1 130 ? 26.892 14.855 -41.002 1.00 49.75 130 PRO A N 1
ATOM 930 C CA . PRO A 1 130 ? 26.134 15.098 -39.792 1.00 49.75 130 PRO A CA 1
ATOM 931 C C . PRO A 1 130 ? 26.915 14.496 -38.625 1.00 49.75 130 PRO A C 1
ATOM 933 O O . PRO A 1 130 ? 27.125 13.284 -38.544 1.00 49.75 130 PRO A O 1
ATOM 936 N N . VAL A 1 131 ? 27.386 15.356 -37.726 1.00 46.41 131 VAL A N 1
ATOM 937 C CA . VAL A 1 131 ? 27.818 14.929 -36.398 1.00 46.41 131 VAL A CA 1
ATOM 938 C C . VAL A 1 131 ? 26.600 14.341 -35.692 1.00 46.41 131 VAL A C 1
ATOM 940 O O . VAL A 1 131 ? 25.473 14.741 -35.963 1.00 46.41 131 VAL A O 1
ATOM 943 N N . ALA A 1 132 ? 26.801 13.377 -34.792 1.00 45.56 132 ALA A N 1
ATOM 944 C CA . ALA A 1 132 ? 25.721 12.589 -34.180 1.00 45.56 132 ALA A CA 1
ATOM 945 C C . ALA A 1 132 ? 24.580 13.410 -33.526 1.00 45.56 132 ALA A C 1
ATOM 947 O O . ALA A 1 132 ? 23.529 12.850 -33.232 1.00 45.56 132 ALA A O 1
ATOM 948 N N . ALA A 1 133 ? 24.776 14.714 -33.304 1.00 48.59 133 ALA A N 1
ATOM 949 C CA . ALA A 1 133 ? 23.771 15.648 -32.805 1.00 48.59 133 ALA A CA 1
ATOM 950 C C . ALA A 1 133 ? 22.812 16.209 -33.883 1.00 48.59 133 ALA A C 1
ATOM 952 O O . ALA A 1 133 ? 21.711 16.618 -33.529 1.00 48.59 133 ALA A O 1
ATOM 953 N N . ASP A 1 134 ? 23.191 16.195 -35.167 1.00 47.94 134 ASP A N 1
ATOM 954 C CA . ASP A 1 134 ? 22.419 16.781 -36.280 1.00 47.94 134 ASP A CA 1
ATOM 955 C C . ASP A 1 134 ? 21.623 15.748 -37.096 1.00 47.94 134 ASP A C 1
ATOM 957 O O . ASP A 1 134 ? 20.907 16.114 -38.026 1.00 47.94 134 ASP A O 1
ATOM 961 N N . ILE A 1 135 ? 21.715 14.453 -36.765 1.00 54.31 135 ILE A N 1
ATOM 962 C CA . ILE A 1 135 ? 20.872 13.419 -37.382 1.00 54.31 135 ILE A CA 1
ATOM 963 C C . ILE A 1 135 ? 19.449 13.597 -36.842 1.00 54.31 135 ILE A C 1
ATOM 965 O O . ILE A 1 135 ? 19.143 13.186 -35.720 1.00 54.31 135 ILE A O 1
ATOM 969 N N . GLN A 1 136 ? 18.572 14.223 -37.628 1.00 54.00 136 GLN A N 1
ATOM 970 C CA . GLN A 1 136 ? 17.160 14.344 -37.277 1.00 54.00 136 GLN A CA 1
ATOM 971 C C . GLN A 1 136 ? 16.456 12.989 -37.440 1.00 54.00 136 GLN A C 1
ATOM 973 O O . GLN A 1 136 ? 16.846 12.161 -38.260 1.00 54.00 136 GLN A O 1
ATOM 978 N N . ASP A 1 137 ? 15.355 12.755 -36.718 1.00 49.75 137 ASP A N 1
ATOM 979 C CA . ASP A 1 137 ? 14.608 11.481 -36.779 1.00 49.75 137 ASP A CA 1
ATOM 980 C C . ASP A 1 137 ? 14.045 11.125 -38.166 1.00 49.75 137 ASP A C 1
ATOM 982 O O . ASP A 1 137 ? 13.674 9.973 -38.421 1.00 49.75 137 ASP A O 1
ATOM 986 N N . ALA A 1 138 ? 14.012 12.104 -39.069 1.00 50.78 138 ALA A N 1
ATOM 987 C CA . ALA A 1 138 ? 13.625 11.950 -40.463 1.00 50.78 138 ALA A CA 1
ATOM 988 C C . ALA A 1 138 ? 14.776 11.483 -41.380 1.00 50.78 138 ALA A C 1
ATOM 990 O O . ALA A 1 138 ? 14.512 10.992 -42.482 1.00 50.78 138 ALA A O 1
ATOM 991 N N . ASP A 1 139 ? 16.034 11.578 -40.946 1.00 51.25 139 ASP A N 1
ATOM 992 C CA . ASP A 1 139 ? 17.191 11.246 -41.769 1.00 51.25 139 ASP A CA 1
ATOM 993 C C . ASP A 1 139 ? 17.456 9.743 -41.712 1.00 51.25 139 ASP A C 1
ATOM 995 O O . ASP A 1 139 ? 18.030 9.188 -40.776 1.00 51.25 139 ASP A O 1
ATOM 999 N N . GLY A 1 140 ? 16.958 9.035 -42.725 1.00 56.78 140 GLY A N 1
ATOM 1000 C CA . GLY A 1 140 ? 17.192 7.603 -42.839 1.00 56.78 140 GLY A CA 1
ATOM 1001 C C . GLY A 1 140 ? 18.664 7.277 -43.070 1.00 56.78 140 GLY A C 1
ATOM 1002 O O . GLY A 1 140 ? 19.310 7.859 -43.944 1.00 56.78 140 GLY A O 1
ATOM 1003 N N . PHE A 1 141 ? 19.159 6.298 -42.318 1.00 61.97 141 PHE A N 1
ATOM 1004 C CA . PHE A 1 141 ? 20.482 5.715 -42.497 1.00 61.97 141 PHE A CA 1
ATOM 1005 C C . PHE A 1 141 ? 20.487 4.866 -43.778 1.00 61.97 141 PHE A C 1
ATOM 1007 O O . PHE A 1 141 ? 19.532 4.128 -44.053 1.00 61.97 141 PHE A O 1
ATOM 1014 N N . LEU A 1 142 ? 21.537 4.986 -44.596 1.00 58.00 142 LEU A N 1
ATOM 1015 C CA . LEU A 1 142 ? 21.702 4.144 -45.781 1.00 58.00 142 LEU A CA 1
ATOM 1016 C C . LEU A 1 142 ? 22.122 2.747 -45.323 1.00 58.00 142 LEU A C 1
ATOM 1018 O O . LEU A 1 142 ? 23.251 2.542 -44.888 1.00 58.00 142 LEU A O 1
ATOM 1022 N N . MET A 1 143 ? 21.208 1.786 -45.423 1.00 57.12 143 MET A N 1
ATOM 1023 C CA . MET A 1 143 ? 21.513 0.374 -45.210 1.00 57.12 143 MET A CA 1
ATOM 1024 C C . MET A 1 143 ? 21.529 -0.340 -46.557 1.00 57.12 143 MET A C 1
ATOM 1026 O O . MET A 1 143 ? 20.671 -0.109 -47.412 1.00 57.12 143 MET A O 1
ATOM 1030 N N . TYR A 1 144 ? 22.521 -1.202 -46.754 1.00 55.97 144 TYR A N 1
ATOM 1031 C CA . TYR A 1 144 ? 22.593 -2.054 -47.932 1.00 55.97 144 TYR A CA 1
ATOM 1032 C C . TYR A 1 144 ? 21.598 -3.210 -47.784 1.00 55.97 144 TYR A C 1
ATOM 1034 O O . TYR A 1 144 ? 21.717 -4.021 -46.865 1.00 55.97 144 TYR A O 1
ATOM 1042 N N . ASP A 1 145 ? 20.610 -3.282 -48.676 1.00 59.06 145 ASP A N 1
ATOM 1043 C CA . ASP A 1 145 ? 19.701 -4.421 -48.768 1.00 59.06 145 ASP A CA 1
ATOM 1044 C C . ASP A 1 145 ? 20.351 -5.496 -49.644 1.00 59.06 145 ASP A C 1
ATOM 1046 O O . ASP A 1 145 ? 20.402 -5.379 -50.872 1.00 59.06 145 ASP A O 1
ATOM 1050 N N . ALA A 1 146 ? 20.868 -6.543 -49.001 1.00 54.31 146 ALA A N 1
ATOM 1051 C CA . ALA A 1 146 ? 21.586 -7.620 -49.675 1.00 54.31 146 ALA A CA 1
ATOM 1052 C C . ALA A 1 146 ? 20.697 -8.459 -50.610 1.00 54.31 146 ALA A C 1
ATOM 1054 O O . ALA A 1 146 ? 21.223 -9.103 -51.514 1.00 54.31 146 ALA A O 1
ATOM 1055 N N . SER A 1 147 ? 19.372 -8.441 -50.425 1.00 54.22 147 SER A N 1
ATOM 1056 C CA . SER A 1 147 ? 18.437 -9.186 -51.279 1.00 54.22 147 SER A CA 1
ATOM 1057 C C . SER A 1 147 ? 18.167 -8.487 -52.615 1.00 54.22 147 SER A C 1
ATOM 1059 O O . SER A 1 147 ? 17.910 -9.144 -53.621 1.00 54.22 147 SER A O 1
ATOM 1061 N N . GLU A 1 148 ? 18.290 -7.158 -52.645 1.00 59.12 148 GLU A N 1
ATOM 1062 C CA . GLU A 1 148 ? 18.055 -6.333 -53.835 1.00 59.12 148 GLU A CA 1
ATOM 1063 C C . GLU A 1 148 ? 19.333 -5.691 -54.398 1.00 59.12 148 GLU A C 1
ATOM 1065 O O . GLU A 1 148 ? 19.282 -5.025 -55.434 1.00 59.12 148 GLU A O 1
ATOM 1070 N N . MET A 1 149 ? 20.471 -5.877 -53.719 1.00 58.47 149 MET A N 1
ATOM 1071 C CA . MET A 1 149 ? 21.770 -5.258 -54.007 1.00 58.47 149 MET A CA 1
ATOM 1072 C C . MET A 1 149 ? 21.700 -3.735 -54.189 1.00 58.47 149 MET A C 1
ATOM 1074 O O . MET A 1 149 ? 22.310 -3.164 -55.095 1.00 58.47 149 MET A O 1
ATOM 1078 N N . LYS A 1 150 ? 20.924 -3.056 -53.338 1.00 46.75 150 LYS A N 1
ATOM 1079 C CA . LYS A 1 150 ? 20.716 -1.602 -53.406 1.00 46.75 150 LYS A CA 1
ATOM 1080 C C . LYS A 1 150 ? 20.803 -0.963 -52.028 1.00 46.75 150 LYS A C 1
ATOM 1082 O O . LYS A 1 150 ? 20.373 -1.534 -51.029 1.00 46.75 150 LYS A O 1
ATOM 1087 N N . ASN A 1 151 ? 21.309 0.268 -51.990 1.00 47.97 151 ASN A N 1
ATOM 1088 C CA . ASN A 1 151 ? 21.267 1.096 -50.788 1.00 47.97 151 ASN A CA 1
ATOM 1089 C C . ASN A 1 151 ? 19.839 1.615 -50.593 1.00 47.97 151 ASN A C 1
ATOM 1091 O O . ASN A 1 151 ? 19.343 2.393 -51.412 1.00 47.97 151 ASN A O 1
ATOM 1095 N N . LYS A 1 152 ? 19.179 1.190 -49.514 1.00 59.47 152 LYS A N 1
ATOM 1096 C CA . LYS A 1 152 ? 17.865 1.697 -49.116 1.00 59.47 152 LYS A CA 1
ATOM 1097 C C . LYS A 1 152 ? 18.022 2.682 -47.968 1.00 59.47 152 LYS A C 1
ATOM 1099 O O . LYS A 1 152 ? 18.784 2.471 -47.027 1.00 59.47 152 LYS A O 1
ATOM 1104 N N . ARG A 1 153 ? 17.272 3.778 -48.051 1.00 55.09 153 ARG A N 1
ATOM 1105 C CA . ARG A 1 153 ? 17.150 4.744 -46.963 1.00 55.09 153 ARG A CA 1
ATOM 1106 C C . ARG A 1 153 ? 16.168 4.175 -45.941 1.00 55.09 153 ARG A C 1
ATOM 1108 O O . ARG A 1 153 ? 14.958 4.250 -46.150 1.00 55.09 153 ARG A O 1
ATOM 1115 N N . THR A 1 154 ? 16.671 3.592 -44.858 1.00 59.69 154 THR A N 1
ATOM 1116 C CA . THR A 1 154 ? 15.821 3.127 -43.756 1.00 59.69 154 THR A CA 1
ATOM 1117 C C . THR A 1 154 ? 15.714 4.250 -42.735 1.00 59.69 154 THR A C 1
ATOM 1119 O O . THR A 1 154 ? 16.713 4.656 -42.149 1.00 59.69 154 THR A O 1
ATOM 1122 N N . LEU A 1 155 ? 14.508 4.798 -42.563 1.00 61.78 155 LEU A N 1
ATOM 1123 C CA . LEU A 1 155 ? 14.245 5.915 -41.649 1.00 61.78 155 LEU A CA 1
ATOM 1124 C C . LEU A 1 155 ? 14.641 5.546 -40.214 1.00 61.78 155 LEU A C 1
ATOM 1126 O O . LEU A 1 155 ? 14.236 4.493 -39.715 1.00 61.78 155 LEU A O 1
ATOM 1130 N N . TRP A 1 156 ? 15.377 6.432 -39.541 1.00 57.75 156 TRP A N 1
ATOM 1131 C CA . TRP A 1 156 ? 15.718 6.284 -38.124 1.00 57.75 156 TRP A CA 1
ATOM 1132 C C . TRP A 1 156 ? 14.464 6.138 -37.252 1.00 57.75 156 TRP A C 1
ATOM 1134 O O . TRP A 1 156 ? 14.458 5.346 -36.312 1.00 57.75 156 TRP A O 1
ATOM 1144 N N . SER A 1 157 ? 13.358 6.785 -37.639 1.00 59.28 157 SER A N 1
ATOM 1145 C CA . SER A 1 157 ? 12.043 6.609 -37.013 1.00 59.28 157 SER A CA 1
ATOM 1146 C C . SER A 1 157 ? 11.564 5.152 -36.962 1.00 59.28 157 SER A C 1
ATOM 1148 O O . SER A 1 157 ? 11.049 4.733 -35.932 1.00 59.28 157 SER A O 1
ATOM 1150 N N . LYS A 1 158 ? 11.796 4.343 -38.007 1.00 64.31 158 LYS A N 1
ATOM 1151 C CA . LYS A 1 158 ? 11.401 2.920 -38.031 1.00 64.31 158 LYS A CA 1
ATOM 1152 C C . LYS A 1 158 ? 12.281 2.051 -37.138 1.00 64.31 158 LYS A C 1
ATOM 1154 O O . LYS A 1 158 ? 11.807 1.088 -36.546 1.00 64.31 158 LYS A O 1
ATOM 1159 N N . ILE A 1 159 ? 13.564 2.389 -37.039 1.00 65.81 159 ILE A N 1
ATOM 1160 C CA . ILE A 1 159 ? 14.507 1.712 -36.141 1.00 65.81 159 ILE A CA 1
ATOM 1161 C C . ILE A 1 159 ? 14.154 2.044 -34.689 1.00 65.81 159 ILE A C 1
ATOM 1163 O O . ILE A 1 159 ? 14.082 1.143 -33.857 1.00 65.81 159 ILE A O 1
ATOM 1167 N N . LYS A 1 160 ? 13.849 3.314 -34.397 1.00 65.06 160 LYS A N 1
ATOM 1168 C CA . LYS A 1 160 ? 13.323 3.758 -33.101 1.00 65.06 160 LYS A CA 1
ATOM 1169 C C . LYS A 1 160 ? 11.999 3.093 -32.751 1.00 65.06 160 LYS A C 1
ATOM 1171 O O . LYS A 1 160 ? 11.835 2.678 -31.614 1.00 65.06 160 LYS A O 1
ATOM 1176 N N . GLU A 1 161 ? 11.083 2.965 -33.703 1.00 70.25 161 GLU A N 1
ATOM 1177 C CA . GLU A 1 161 ? 9.803 2.282 -33.508 1.00 70.25 161 GLU A CA 1
ATOM 1178 C C . GLU A 1 161 ? 10.010 0.794 -33.187 1.00 70.25 161 GLU A C 1
ATOM 1180 O O . GLU A 1 161 ? 9.464 0.296 -32.207 1.00 70.25 161 GLU A O 1
ATOM 1185 N N . ALA A 1 162 ? 10.871 0.098 -33.937 1.00 64.81 162 ALA A N 1
ATOM 1186 C CA . ALA A 1 162 ? 11.168 -1.315 -33.709 1.00 64.81 162 ALA A CA 1
ATOM 1187 C C . ALA A 1 162 ? 11.910 -1.560 -32.382 1.00 64.81 162 ALA A C 1
ATOM 1189 O O . ALA A 1 162 ? 11.532 -2.442 -31.616 1.00 64.81 162 ALA A O 1
ATOM 1190 N N . ILE A 1 163 ? 12.940 -0.767 -32.075 1.00 66.69 163 ILE A N 1
ATOM 1191 C CA . ILE A 1 163 ? 13.690 -0.867 -30.814 1.00 66.69 163 ILE A CA 1
ATOM 1192 C C . ILE A 1 163 ? 12.807 -0.442 -29.634 1.00 66.69 163 ILE A C 1
ATOM 1194 O O . ILE A 1 163 ? 12.763 -1.125 -28.614 1.00 66.69 163 ILE A O 1
ATOM 1198 N N . GLY A 1 164 ? 12.056 0.648 -29.785 1.00 63.03 164 GLY A N 1
ATOM 1199 C CA . GLY A 1 164 ? 11.103 1.141 -28.797 1.00 63.03 164 GLY A CA 1
ATOM 1200 C C . GLY A 1 164 ? 10.023 0.114 -28.473 1.00 63.03 164 GLY A C 1
ATOM 1201 O O . GLY A 1 164 ? 9.744 -0.100 -27.301 1.00 63.03 164 GLY A O 1
ATOM 1202 N N . ALA A 1 165 ? 9.482 -0.592 -29.470 1.00 57.28 165 ALA A N 1
ATOM 1203 C CA . ALA A 1 165 ? 8.526 -1.677 -29.254 1.00 57.28 165 ALA A CA 1
ATOM 1204 C C . ALA A 1 165 ? 9.149 -2.877 -28.514 1.00 57.28 165 ALA A C 1
ATOM 1206 O O . ALA A 1 165 ? 8.504 -3.460 -27.644 1.00 57.28 165 ALA A O 1
ATOM 1207 N N . VAL A 1 166 ? 10.409 -3.219 -28.802 1.00 55.25 166 VAL A N 1
ATOM 1208 C CA . VAL A 1 166 ? 11.130 -4.327 -28.147 1.00 55.25 166 VAL A CA 1
ATOM 1209 C C . VAL A 1 166 ? 11.467 -4.010 -26.683 1.00 55.25 166 VAL A C 1
ATOM 1211 O O . VAL A 1 166 ? 11.329 -4.881 -25.828 1.00 55.25 166 VAL A O 1
ATOM 1214 N N . PHE A 1 167 ? 11.847 -2.769 -26.360 1.00 50.53 167 PHE A N 1
ATOM 1215 C CA . PHE A 1 167 ? 12.077 -2.351 -24.970 1.00 50.53 167 PHE A CA 1
ATOM 1216 C C . PHE A 1 167 ? 10.771 -2.055 -24.211 1.00 50.53 167 PHE A C 1
ATOM 1218 O O . PHE A 1 167 ? 10.687 -2.336 -23.015 1.00 50.53 167 PHE A O 1
ATOM 1225 N N . ALA A 1 168 ? 9.725 -1.564 -24.882 1.00 52.19 168 ALA A N 1
ATOM 1226 C CA . ALA A 1 168 ? 8.408 -1.364 -24.274 1.00 52.19 168 ALA A CA 1
ATOM 1227 C C . ALA A 1 168 ? 7.723 -2.690 -23.910 1.00 52.19 168 ALA A C 1
ATOM 1229 O O . ALA A 1 168 ? 7.064 -2.762 -22.879 1.00 52.19 168 ALA A O 1
ATOM 1230 N N . ALA A 1 169 ? 7.917 -3.748 -24.703 1.00 49.56 169 ALA A N 1
ATOM 1231 C CA . ALA A 1 169 ? 7.341 -5.067 -24.435 1.00 49.56 169 ALA A CA 1
ATOM 1232 C C . ALA A 1 169 ? 8.093 -5.879 -23.357 1.00 49.56 169 ALA A C 1
ATOM 1234 O O . ALA A 1 169 ? 7.635 -6.954 -22.977 1.00 49.56 169 ALA A O 1
ATOM 1235 N N . GLY A 1 170 ? 9.254 -5.407 -22.883 1.00 48.22 170 GLY A N 1
ATOM 1236 C CA . GLY A 1 170 ? 10.177 -6.205 -22.065 1.00 48.22 170 GLY A CA 1
ATOM 1237 C C . GLY A 1 170 ? 10.646 -5.578 -20.750 1.00 48.22 170 GLY A C 1
ATOM 1238 O O . GLY A 1 170 ? 11.582 -6.103 -20.149 1.00 48.22 170 GLY A O 1
ATOM 1239 N N . THR A 1 171 ? 10.046 -4.477 -20.288 1.00 47.22 171 THR A N 1
ATOM 1240 C CA . THR A 1 171 ? 10.478 -3.796 -19.053 1.00 47.22 171 THR A CA 1
ATOM 1241 C C . THR A 1 171 ? 9.447 -3.993 -17.936 1.00 47.22 171 THR A C 1
ATOM 1243 O O . THR A 1 171 ? 8.250 -3.959 -18.178 1.00 47.22 171 THR A O 1
ATOM 1246 N N . VAL A 1 172 ? 9.914 -4.227 -16.707 1.00 43.84 172 VAL A N 1
ATOM 1247 C CA . VAL A 1 172 ? 9.137 -4.390 -15.460 1.00 43.84 172 VAL A CA 1
ATOM 1248 C C . VAL A 1 172 ? 7.805 -3.598 -15.451 1.00 43.84 172 VAL A C 1
ATOM 1250 O O . VAL A 1 172 ? 7.825 -2.388 -15.256 1.00 43.84 172 VAL A O 1
ATOM 1253 N N . GLY A 1 173 ? 6.651 -4.277 -15.576 1.00 51.69 173 GLY A N 1
ATOM 1254 C CA . GLY A 1 173 ? 5.339 -3.734 -15.185 1.00 51.69 173 GLY A CA 1
ATOM 1255 C C . GLY A 1 173 ? 4.352 -3.316 -16.287 1.00 51.69 173 GLY A C 1
ATOM 1256 O O . GLY A 1 173 ? 3.975 -2.151 -16.344 1.00 51.69 173 GLY A O 1
ATOM 1257 N N . ASP A 1 174 ? 3.742 -4.265 -17.009 1.00 66.00 174 ASP A N 1
ATOM 1258 C CA . ASP A 1 174 ? 2.555 -3.976 -17.849 1.00 66.00 174 ASP A CA 1
ATOM 1259 C C . ASP A 1 174 ? 1.417 -3.309 -17.055 1.00 66.00 174 ASP A C 1
ATOM 1261 O O . ASP A 1 174 ? 0.659 -2.483 -17.568 1.00 66.00 174 ASP A O 1
ATOM 1265 N N . LYS A 1 175 ? 1.317 -3.626 -15.759 1.00 77.25 175 LYS A N 1
ATOM 1266 C CA . LYS A 1 175 ? 0.266 -3.114 -14.878 1.00 77.25 175 LYS A CA 1
ATOM 1267 C C . LYS A 1 175 ? 0.646 -1.837 -14.121 1.00 77.25 175 LYS A C 1
ATOM 1269 O O . LYS A 1 175 ? -0.258 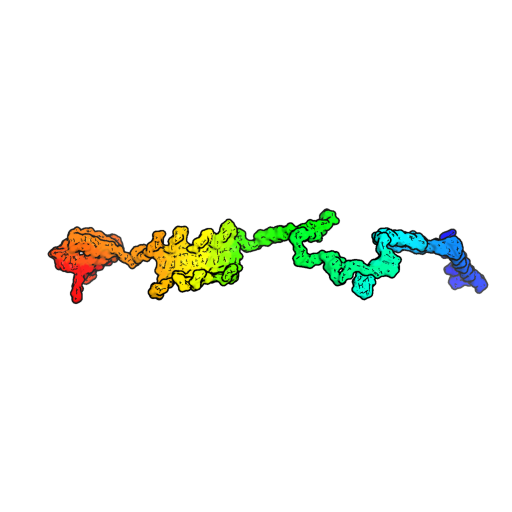-1.067 -13.799 1.00 77.25 175 LYS A O 1
ATOM 1274 N N . TYR A 1 176 ? 1.928 -1.594 -13.828 1.00 85.44 176 TYR A N 1
ATOM 1275 C CA . TYR A 1 176 ? 2.344 -0.497 -12.945 1.00 85.44 176 TYR A CA 1
ATOM 1276 C C . TYR A 1 176 ? 3.614 0.228 -13.409 1.00 85.44 176 TYR A C 1
ATOM 1278 O O . TYR A 1 176 ? 4.583 -0.413 -13.792 1.00 85.44 176 TYR A O 1
ATOM 1286 N N . THR A 1 177 ? 3.634 1.555 -13.260 1.00 87.06 177 THR A N 1
ATOM 1287 C CA . THR A 1 177 ? 4.795 2.430 -13.484 1.00 87.06 177 THR A CA 1
ATOM 1288 C C . THR A 1 177 ? 5.304 2.967 -12.151 1.00 87.06 177 THR A C 1
ATOM 1290 O O . THR A 1 177 ? 4.515 3.430 -11.323 1.00 87.06 177 THR A O 1
ATOM 1293 N N . ILE A 1 178 ? 6.622 2.959 -11.957 1.00 89.81 178 ILE A N 1
ATOM 1294 C CA . ILE A 1 178 ? 7.284 3.567 -10.796 1.00 89.81 178 ILE A CA 1
ATOM 1295 C C . ILE A 1 178 ? 7.884 4.913 -11.221 1.00 89.81 178 ILE A C 1
ATOM 1297 O O . ILE A 1 178 ? 8.617 4.966 -12.204 1.00 89.81 178 ILE A O 1
ATOM 1301 N N . SER A 1 179 ? 7.595 5.993 -10.489 1.00 87.00 179 SER A N 1
ATOM 1302 C CA . SER A 1 179 ? 8.245 7.298 -10.669 1.00 87.00 179 SER A CA 1
ATOM 1303 C C . SER A 1 179 ? 9.000 7.718 -9.411 1.00 87.00 179 SER A C 1
ATOM 1305 O O . SER A 1 179 ? 8.519 7.532 -8.290 1.00 87.00 179 SER A O 1
ATOM 1307 N N . LEU A 1 180 ? 10.192 8.282 -9.615 1.00 88.94 180 LEU A N 1
ATOM 1308 C CA . LEU A 1 180 ? 10.977 8.962 -8.590 1.00 88.94 180 LEU A CA 1
ATOM 1309 C C . LEU A 1 180 ? 11.032 10.442 -8.963 1.00 88.94 180 LEU A C 1
ATOM 1311 O O . LEU A 1 180 ? 11.553 10.805 -10.015 1.00 88.94 180 LEU A O 1
ATOM 1315 N N . GLU A 1 181 ? 10.476 11.285 -8.105 1.00 85.94 181 GLU A N 1
ATOM 1316 C CA . GLU A 1 181 ? 10.402 12.733 -8.269 1.00 85.94 181 GLU A CA 1
ATOM 1317 C C . GLU A 1 181 ? 11.203 13.358 -7.119 1.00 85.94 181 GLU A C 1
ATOM 1319 O O . GLU A 1 181 ? 10.661 13.544 -6.027 1.00 85.94 181 GLU A O 1
ATOM 1324 N N . PRO A 1 182 ? 12.514 13.609 -7.308 1.00 75.56 182 PRO A N 1
ATOM 1325 C CA . PRO A 1 182 ? 13.377 14.121 -6.241 1.00 75.56 182 PRO A CA 1
ATOM 1326 C C . PRO A 1 182 ? 12.956 15.522 -5.770 1.00 75.56 182 PRO A C 1
ATOM 1328 O O . PRO A 1 182 ? 13.193 15.866 -4.615 1.00 75.56 182 PRO A O 1
ATOM 1331 N N . GLY A 1 183 ? 12.282 16.279 -6.639 1.00 70.06 183 GLY A N 1
ATOM 1332 C CA . GLY A 1 183 ? 11.591 17.527 -6.344 1.00 70.06 183 GLY A CA 1
ATOM 1333 C C . GLY A 1 183 ? 10.343 17.643 -7.222 1.00 70.06 183 GLY A C 1
ATOM 1334 O O . GLY A 1 183 ? 10.366 17.252 -8.392 1.00 70.06 183 GLY A O 1
ATOM 1335 N N . THR A 1 184 ? 9.248 18.160 -6.675 1.00 71.19 184 THR A N 1
ATOM 1336 C CA . THR A 1 184 ? 8.129 18.687 -7.470 1.00 71.19 184 THR A CA 1
ATOM 1337 C C . THR A 1 184 ? 8.554 19.968 -8.199 1.00 71.19 184 THR A C 1
ATOM 1339 O O . THR A 1 184 ? 9.613 20.520 -7.920 1.00 71.19 184 THR A O 1
ATOM 1342 N N . ALA A 1 185 ? 7.765 20.452 -9.166 1.00 71.81 185 ALA A N 1
ATOM 1343 C CA . ALA A 1 185 ? 8.134 21.619 -9.989 1.00 71.81 185 ALA A CA 1
ATOM 1344 C C . ALA A 1 185 ? 8.400 22.906 -9.175 1.00 71.81 185 ALA A C 1
ATOM 1346 O O . ALA A 1 185 ? 9.105 23.803 -9.626 1.00 71.81 185 ALA A O 1
ATOM 1347 N N . ASP A 1 186 ? 7.840 22.976 -7.975 1.00 72.88 186 ASP A N 1
ATOM 1348 C CA . ASP A 1 186 ? 7.982 24.026 -6.969 1.00 72.88 186 ASP A CA 1
ATOM 1349 C C . ASP A 1 186 ? 9.010 23.682 -5.867 1.00 72.88 186 ASP A C 1
ATOM 1351 O O . ASP A 1 186 ? 9.195 24.464 -4.938 1.00 72.88 186 ASP A O 1
ATOM 1355 N N . ASN A 1 187 ? 9.693 22.534 -5.962 1.00 73.44 187 ASN A N 1
ATOM 1356 C CA . ASN A 1 187 ? 10.618 21.977 -4.965 1.00 73.44 187 ASN A CA 1
ATOM 1357 C C . ASN A 1 187 ? 10.016 21.814 -3.557 1.00 73.44 187 ASN A C 1
ATOM 1359 O O . ASN A 1 187 ? 10.749 21.765 -2.571 1.00 73.44 187 ASN A O 1
ATOM 1363 N N . THR A 1 188 ? 8.691 21.714 -3.450 1.00 75.50 188 THR A N 1
ATOM 1364 C CA . THR A 1 188 ? 7.996 21.579 -2.162 1.00 75.50 188 THR A CA 1
ATOM 1365 C C . THR A 1 188 ? 7.883 20.131 -1.693 1.00 75.50 188 THR A C 1
ATOM 1367 O O . THR A 1 188 ? 7.504 19.893 -0.550 1.00 75.50 188 THR A O 1
ATOM 1370 N N . ALA A 1 189 ? 8.206 19.141 -2.531 1.00 81.00 189 ALA A N 1
ATOM 1371 C CA . ALA A 1 189 ? 8.090 17.736 -2.160 1.00 81.00 189 ALA A CA 1
ATOM 1372 C C . ALA A 1 189 ? 9.088 16.802 -2.856 1.00 81.00 189 ALA A C 1
ATOM 1374 O O . ALA A 1 189 ? 9.419 16.989 -4.024 1.00 81.00 189 ALA A O 1
ATOM 1375 N N . SER A 1 190 ? 9.467 15.726 -2.160 1.00 87.12 190 SER A N 1
ATOM 1376 C CA . SER A 1 190 ? 10.178 14.568 -2.717 1.00 87.12 190 SER A CA 1
ATOM 1377 C C . SER A 1 190 ? 9.276 13.339 -2.658 1.00 87.12 190 SER A C 1
ATOM 1379 O O . SER A 1 190 ? 8.736 13.004 -1.598 1.00 87.12 190 SER A O 1
ATOM 1381 N N . ILE A 1 191 ? 9.078 12.672 -3.798 1.00 89.69 191 ILE A N 1
ATOM 1382 C CA . ILE A 1 191 ? 8.001 11.693 -3.961 1.00 89.69 191 ILE A CA 1
ATOM 1383 C C . ILE A 1 191 ? 8.475 10.442 -4.706 1.00 89.69 191 ILE A C 1
ATOM 1385 O O . ILE A 1 191 ? 9.106 10.516 -5.756 1.00 89.69 191 ILE A O 1
ATOM 1389 N N . ILE A 1 192 ? 8.078 9.275 -4.201 1.00 92.31 192 ILE A N 1
ATOM 1390 C CA . ILE A 1 192 ? 8.105 8.002 -4.925 1.00 92.31 192 ILE A CA 1
ATOM 1391 C C . ILE A 1 192 ? 6.660 7.550 -5.131 1.00 92.31 192 ILE A C 1
ATOM 1393 O O . ILE A 1 192 ? 5.874 7.493 -4.177 1.00 92.31 192 ILE A O 1
ATOM 1397 N N . ARG A 1 193 ? 6.294 7.215 -6.372 1.00 91.00 193 ARG A N 1
ATOM 1398 C CA . ARG A 1 193 ? 4.956 6.703 -6.702 1.00 91.00 193 ARG A CA 1
ATOM 1399 C C . ARG A 1 193 ? 5.037 5.386 -7.442 1.00 91.00 193 ARG A C 1
ATOM 1401 O O . ARG A 1 193 ? 5.863 5.218 -8.328 1.00 91.00 193 ARG A O 1
ATOM 1408 N N . ILE A 1 194 ? 4.096 4.502 -7.136 1.00 92.12 194 ILE A N 1
ATOM 1409 C CA . ILE A 1 194 ? 3.748 3.359 -7.980 1.00 92.12 194 ILE A CA 1
ATOM 1410 C C . ILE A 1 194 ? 2.335 3.612 -8.497 1.00 92.12 194 ILE A C 1
ATOM 1412 O O . ILE A 1 194 ? 1.393 3.688 -7.703 1.00 92.12 194 ILE A O 1
ATOM 1416 N N . LYS A 1 195 ? 2.182 3.790 -9.809 1.00 88.81 195 LYS A N 1
ATOM 1417 C CA . LYS A 1 195 ? 0.913 4.088 -10.488 1.00 88.81 195 LYS A CA 1
ATOM 1418 C C . LYS A 1 195 ? 0.450 2.889 -11.286 1.00 88.81 195 LYS A C 1
ATOM 1420 O O . LYS A 1 195 ? 1.270 2.215 -11.887 1.00 88.81 195 LYS A O 1
ATOM 1425 N N . GLU A 1 196 ? -0.850 2.631 -11.313 1.00 89.75 196 GLU A N 1
ATOM 1426 C CA . GLU A 1 196 ? -1.420 1.658 -12.243 1.00 89.75 196 GLU A CA 1
ATOM 1427 C C . GLU A 1 196 ? -1.509 2.260 -13.645 1.00 89.75 196 GLU A C 1
ATOM 1429 O O . GLU A 1 196 ? -2.088 3.328 -13.816 1.00 89.75 196 GLU A O 1
ATOM 1434 N N . ASN A 1 197 ? -0.964 1.571 -14.646 1.00 85.12 197 ASN A N 1
ATOM 1435 C CA . ASN A 1 197 ? -0.863 2.089 -16.013 1.00 85.12 197 ASN A CA 1
ATOM 1436 C C . ASN A 1 197 ? -2.240 2.298 -16.648 1.00 85.12 197 ASN A C 1
ATOM 1438 O O . ASN A 1 197 ? -2.476 3.317 -17.286 1.00 85.12 197 ASN A O 1
ATOM 1442 N N . ALA A 1 198 ? -3.166 1.361 -16.421 1.00 84.56 198 ALA A N 1
ATOM 1443 C CA . ALA A 1 198 ? -4.502 1.399 -17.013 1.00 84.56 198 ALA A CA 1
ATOM 1444 C C . ALA A 1 198 ? -5.352 2.586 -16.524 1.00 84.56 198 ALA A C 1
ATOM 1446 O O . ALA A 1 198 ? -6.199 3.076 -17.264 1.00 84.56 198 ALA A O 1
ATOM 1447 N N . THR A 1 199 ? -5.150 3.035 -15.280 1.00 85.56 199 THR A N 1
ATOM 1448 C CA . THR A 1 199 ? -5.975 4.085 -14.652 1.00 85.56 199 THR A CA 1
ATOM 1449 C C . THR A 1 199 ? -5.216 5.384 -14.383 1.00 85.56 199 THR A C 1
ATOM 1451 O O . THR A 1 199 ? -5.835 6.404 -14.103 1.00 85.56 199 THR A O 1
ATOM 1454 N N . GLY A 1 200 ? -3.881 5.361 -14.401 1.00 86.00 200 GLY A N 1
ATOM 1455 C CA . GLY A 1 200 ? -3.021 6.457 -13.944 1.00 86.00 200 GLY A CA 1
ATOM 1456 C C . GLY A 1 200 ? -3.035 6.678 -12.423 1.00 86.00 200 GLY A C 1
ATOM 1457 O O . GLY A 1 200 ? -2.276 7.507 -11.909 1.00 86.00 200 GLY A O 1
ATOM 1458 N N . ASN A 1 201 ? -3.864 5.941 -11.677 1.00 90.19 201 ASN A N 1
ATOM 1459 C CA . ASN A 1 201 ? -4.042 6.148 -10.245 1.00 90.19 201 ASN A CA 1
ATOM 1460 C C . ASN A 1 201 ? -2.840 5.627 -9.457 1.00 90.19 201 ASN A C 1
ATOM 1462 O O . ASN A 1 201 ? -2.322 4.536 -9.700 1.00 90.19 201 ASN A O 1
ATOM 1466 N N . THR A 1 202 ? -2.422 6.394 -8.451 1.00 90.44 202 THR A N 1
ATOM 1467 C CA . THR A 1 202 ? -1.350 5.967 -7.542 1.00 90.44 202 THR A CA 1
ATOM 1468 C C . THR A 1 202 ? -1.865 4.857 -6.624 1.00 90.44 202 THR A C 1
ATOM 1470 O O . THR A 1 202 ? -2.965 4.951 -6.087 1.00 90.44 202 THR A O 1
ATOM 1473 N N . ARG A 1 203 ? -1.077 3.799 -6.446 1.00 91.94 203 ARG A N 1
ATOM 1474 C CA . ARG A 1 203 ? -1.345 2.671 -5.538 1.00 91.94 203 ARG A CA 1
ATOM 1475 C C . ARG A 1 203 ? -0.478 2.738 -4.296 1.00 91.94 203 ARG A C 1
ATOM 1477 O O . ARG A 1 203 ? -0.965 2.483 -3.201 1.00 91.94 203 ARG A O 1
ATOM 1484 N N . VAL A 1 204 ? 0.779 3.127 -4.476 1.00 93.88 204 VAL A N 1
ATOM 1485 C CA . VAL A 1 204 ? 1.729 3.353 -3.389 1.00 93.88 204 VAL A CA 1
ATOM 1486 C C . VAL A 1 204 ? 2.303 4.749 -3.543 1.00 93.88 204 VAL A C 1
ATOM 1488 O O . VAL A 1 204 ? 2.746 5.122 -4.629 1.00 93.88 204 VAL A O 1
ATOM 1491 N N . LEU A 1 205 ? 2.274 5.512 -2.460 1.00 92.00 205 LEU A N 1
ATOM 1492 C CA . LEU A 1 205 ? 2.880 6.831 -2.359 1.00 92.00 205 LEU A CA 1
ATOM 1493 C C . LEU A 1 205 ? 3.812 6.838 -1.152 1.00 92.00 205 LEU A C 1
ATOM 1495 O O . LEU A 1 205 ? 3.379 6.518 -0.048 1.00 92.00 205 LEU A O 1
ATOM 1499 N N . ILE A 1 206 ? 5.054 7.252 -1.361 1.00 92.62 206 ILE A N 1
ATOM 1500 C CA . ILE A 1 206 ? 5.980 7.635 -0.295 1.00 92.62 206 ILE A CA 1
ATOM 1501 C C . ILE A 1 206 ? 6.354 9.078 -0.584 1.00 92.62 206 ILE A C 1
ATOM 1503 O O . ILE A 1 206 ? 6.807 9.377 -1.687 1.00 92.62 206 ILE A O 1
ATOM 1507 N N . ALA A 1 207 ? 6.100 9.978 0.354 1.00 89.69 207 ALA A N 1
ATOM 1508 C CA . ALA A 1 207 ? 6.264 11.398 0.102 1.00 89.69 207 ALA A CA 1
ATOM 1509 C C . ALA A 1 207 ? 6.703 12.143 1.359 1.00 89.69 207 ALA A C 1
ATOM 1511 O O . ALA A 1 207 ? 6.173 11.896 2.443 1.00 89.69 207 ALA A O 1
ATOM 1512 N N . ALA A 1 208 ? 7.634 13.072 1.186 1.00 86.94 208 ALA A N 1
ATOM 1513 C CA . ALA A 1 208 ? 7.928 14.125 2.143 1.00 86.94 208 ALA A CA 1
ATOM 1514 C C . ALA A 1 208 ? 7.565 15.447 1.469 1.00 86.94 208 ALA A C 1
ATOM 1516 O O . ALA A 1 208 ? 8.188 15.818 0.476 1.00 86.94 208 ALA A O 1
ATOM 1517 N N . ASN A 1 209 ? 6.524 16.107 1.972 1.00 78.88 209 ASN A N 1
ATOM 1518 C CA . ASN A 1 209 ? 5.976 17.324 1.387 1.00 78.88 209 ASN A CA 1
ATOM 1519 C C . ASN A 1 209 ? 6.037 18.457 2.407 1.00 78.88 209 ASN A C 1
ATOM 1521 O O . ASN A 1 209 ? 5.650 18.269 3.557 1.00 78.88 209 ASN A O 1
ATOM 1525 N N . THR A 1 210 ? 6.395 19.649 1.967 1.00 68.75 210 THR A N 1
ATOM 1526 C CA . THR A 1 210 ? 6.074 20.901 2.642 1.00 68.75 210 THR A CA 1
ATOM 1527 C C . THR A 1 210 ? 4.748 21.377 2.056 1.00 68.75 210 THR A C 1
ATOM 1529 O O . THR A 1 210 ? 4.696 21.805 0.909 1.00 68.75 210 THR A O 1
ATOM 1532 N N . ALA A 1 211 ? 3.638 21.235 2.784 1.00 58.12 211 ALA A N 1
ATOM 1533 C CA . ALA A 1 211 ? 2.374 21.814 2.335 1.00 58.12 211 ALA A CA 1
ATOM 1534 C C . ALA A 1 211 ? 2.419 23.344 2.476 1.00 58.12 211 ALA A C 1
ATOM 1536 O O . ALA A 1 211 ? 3.064 23.864 3.395 1.00 58.12 211 ALA A O 1
ATOM 1537 N N . ASP A 1 212 ? 1.695 24.052 1.603 1.00 53.94 212 ASP A N 1
ATOM 1538 C CA . ASP A 1 212 ? 1.523 25.505 1.675 1.00 53.94 212 ASP A CA 1
ATOM 1539 C C . ASP A 1 212 ? 1.139 25.933 3.104 1.00 53.94 212 ASP A C 1
ATOM 1541 O O . ASP A 1 212 ? 0.168 25.439 3.684 1.00 53.94 212 ASP A O 1
ATOM 1545 N N . GLY A 1 213 ? 1.929 26.836 3.695 1.00 56.94 213 GLY A N 1
ATOM 1546 C CA . GLY A 1 213 ? 1.710 27.337 5.059 1.00 56.94 213 GLY A CA 1
ATOM 1547 C C . GLY A 1 213 ? 2.503 26.647 6.181 1.00 56.94 213 GLY A C 1
ATOM 1548 O O . GLY A 1 213 ? 2.036 26.643 7.317 1.00 56.94 213 GLY A O 1
ATOM 1549 N N . ASN A 1 214 ? 3.702 26.115 5.903 1.00 55.44 214 ASN A N 1
ATOM 1550 C CA . ASN A 1 214 ? 4.661 25.550 6.882 1.00 55.44 214 ASN A CA 1
ATOM 1551 C C . ASN A 1 214 ? 4.252 24.215 7.538 1.00 55.44 214 ASN A C 1
ATOM 1553 O O . ASN A 1 214 ? 4.802 23.837 8.575 1.00 55.44 214 ASN A O 1
ATOM 1557 N N . ASN A 1 215 ? 3.309 23.477 6.948 1.00 65.19 215 ASN A N 1
ATOM 1558 C CA . ASN A 1 215 ? 2.927 22.157 7.447 1.00 65.19 215 ASN A CA 1
ATOM 1559 C C . ASN A 1 215 ? 3.656 21.062 6.664 1.00 65.19 215 ASN A C 1
ATOM 1561 O O . ASN A 1 215 ? 3.229 20.658 5.587 1.00 65.19 215 ASN A O 1
ATOM 1565 N N . GLU A 1 216 ? 4.755 20.560 7.216 1.00 71.56 216 GLU A N 1
ATOM 1566 C CA . GLU A 1 216 ? 5.451 19.399 6.671 1.00 71.56 216 GLU A CA 1
ATOM 1567 C C . GLU A 1 216 ? 4.630 18.133 6.930 1.00 71.56 216 GLU A C 1
ATOM 1569 O O . GLU A 1 216 ? 4.137 17.898 8.037 1.00 71.56 216 GLU A O 1
ATOM 1574 N N . VAL A 1 217 ? 4.469 17.322 5.886 1.00 80.44 217 VAL A N 1
ATOM 1575 C CA . VAL A 1 217 ? 3.775 16.037 5.904 1.00 80.44 217 VAL A CA 1
ATOM 1576 C C . VAL A 1 217 ? 4.701 14.981 5.321 1.00 80.44 217 VAL A C 1
ATOM 1578 O O . VAL A 1 217 ? 4.962 14.954 4.119 1.00 80.44 217 VAL A O 1
ATOM 1581 N N . SER A 1 218 ? 5.166 14.074 6.175 1.00 86.56 218 SER A N 1
ATOM 1582 C CA . SER A 1 218 ? 5.821 12.836 5.748 1.00 86.56 218 SER A CA 1
ATOM 1583 C C . SER A 1 218 ? 4.807 11.707 5.761 1.00 86.56 218 SER A C 1
ATOM 1585 O O . SER A 1 218 ? 4.147 11.485 6.779 1.00 86.56 218 SER A O 1
ATOM 1587 N N . GLN A 1 219 ? 4.663 10.995 4.644 1.00 89.88 219 GLN A N 1
ATOM 1588 C CA . GLN A 1 219 ? 3.644 9.964 4.512 1.00 89.88 219 GLN A CA 1
ATOM 1589 C C . GLN A 1 219 ? 4.054 8.746 3.687 1.00 89.88 219 GLN A C 1
ATOM 1591 O O . GLN A 1 219 ? 4.774 8.844 2.695 1.00 89.88 219 GLN A O 1
ATOM 1596 N N . ILE A 1 220 ? 3.491 7.604 4.077 1.00 93.44 220 ILE A N 1
ATOM 1597 C CA . ILE A 1 220 ? 3.444 6.367 3.299 1.00 93.44 220 ILE A CA 1
ATOM 1598 C C . ILE A 1 220 ? 1.978 5.970 3.179 1.00 93.44 220 ILE A C 1
ATOM 1600 O O . ILE A 1 220 ? 1.287 5.832 4.189 1.00 93.44 220 ILE A O 1
ATOM 1604 N N . VAL A 1 221 ? 1.496 5.802 1.951 1.00 92.81 221 VAL A N 1
ATOM 1605 C CA . VAL A 1 221 ? 0.082 5.545 1.675 1.00 92.81 221 VAL A CA 1
ATOM 1606 C C . VAL A 1 221 ? -0.077 4.387 0.702 1.00 92.81 221 VAL A C 1
ATOM 1608 O O . VAL A 1 221 ? 0.499 4.400 -0.387 1.00 92.81 221 VAL A O 1
ATOM 1611 N N . LEU A 1 222 ? -0.923 3.427 1.075 1.00 94.50 222 LEU A N 1
ATOM 1612 C CA . LEU A 1 222 ? -1.435 2.373 0.202 1.00 94.50 222 LEU A CA 1
ATOM 1613 C C . LEU A 1 222 ? -2.882 2.689 -0.186 1.00 94.50 222 LEU A C 1
ATOM 1615 O O . LEU A 1 222 ? -3.697 3.054 0.666 1.00 94.50 222 LEU A O 1
ATOM 1619 N N . ARG A 1 223 ? -3.204 2.541 -1.471 1.00 92.69 223 ARG A N 1
ATOM 1620 C CA . ARG A 1 223 ? -4.506 2.876 -2.066 1.00 92.69 223 ARG A CA 1
ATOM 1621 C C . ARG A 1 223 ? -5.089 1.678 -2.807 1.00 92.69 223 ARG A C 1
ATOM 1623 O O . ARG A 1 223 ? -4.353 0.873 -3.372 1.00 92.69 223 ARG A O 1
ATOM 1630 N N . ASP A 1 224 ? -6.412 1.587 -2.840 1.00 86.62 224 ASP A N 1
ATOM 1631 C CA . ASP A 1 224 ? -7.159 0.430 -3.357 1.00 86.62 224 ASP A CA 1
ATOM 1632 C C . ASP A 1 224 ? -7.450 0.448 -4.860 1.00 86.62 224 ASP A C 1
ATOM 1634 O O . ASP A 1 224 ? -7.972 -0.520 -5.401 1.00 86.62 224 ASP A O 1
ATOM 1638 N N . GLY A 1 225 ? -7.202 1.555 -5.547 1.00 75.50 225 GLY A N 1
ATOM 1639 C CA . GLY A 1 225 ? -7.969 1.785 -6.771 1.00 75.50 225 GLY A CA 1
ATOM 1640 C C . GLY A 1 225 ? -8.100 3.257 -7.089 1.00 75.50 225 GLY A C 1
ATOM 1641 O O . GLY A 1 225 ? -7.819 3.723 -8.198 1.00 75.50 225 GLY A O 1
ATOM 1642 N N . THR A 1 226 ? -8.462 3.974 -6.038 1.00 80.69 226 THR A N 1
ATOM 1643 C CA . THR A 1 226 ? -8.820 5.385 -6.031 1.00 80.69 226 THR A CA 1
ATOM 1644 C C . THR A 1 226 ? -7.667 6.241 -5.502 1.00 80.69 226 THR A C 1
ATOM 1646 O O . THR A 1 226 ? -6.628 5.730 -5.083 1.00 80.69 226 THR A O 1
ATOM 1649 N N . ASN A 1 227 ? -7.830 7.566 -5.496 1.00 78.19 227 ASN A N 1
ATOM 1650 C CA . ASN A 1 227 ? -6.872 8.467 -4.846 1.00 78.19 227 ASN A CA 1
ATOM 1651 C C . ASN A 1 227 ? -7.040 8.542 -3.315 1.00 78.19 227 ASN A C 1
ATOM 1653 O O . ASN A 1 227 ? -6.401 9.377 -2.677 1.00 78.19 227 ASN A O 1
ATOM 1657 N N . VAL A 1 228 ? -7.846 7.657 -2.720 1.00 83.19 228 VAL A N 1
ATOM 1658 C CA . VAL A 1 228 ? -8.088 7.597 -1.276 1.00 83.19 228 VAL A CA 1
ATOM 1659 C C . VAL A 1 228 ? -7.135 6.596 -0.617 1.00 83.19 228 VAL A C 1
ATOM 1661 O O . VAL A 1 228 ? -7.001 5.454 -1.056 1.00 83.19 228 VAL A O 1
ATOM 1664 N N . GLY A 1 229 ? -6.448 7.026 0.444 1.00 85.12 229 GLY A N 1
ATOM 1665 C CA . GLY A 1 229 ? -5.541 6.180 1.222 1.00 85.12 229 GLY A CA 1
ATOM 1666 C C . GLY A 1 229 ? -6.295 5.214 2.126 1.00 85.12 229 GLY A C 1
ATOM 1667 O O . GLY A 1 229 ? -7.062 5.651 2.978 1.00 85.12 229 GLY A O 1
ATOM 1668 N N . LYS A 1 230 ? -6.046 3.911 1.982 1.00 92.44 230 LYS A N 1
ATOM 1669 C CA . LYS A 1 230 ? -6.639 2.870 2.835 1.00 92.44 230 LYS A CA 1
ATOM 1670 C C . LYS A 1 230 ? -5.742 2.495 4.001 1.00 92.44 230 LYS A C 1
ATOM 1672 O O . LYS A 1 230 ? -6.233 2.292 5.103 1.00 92.44 230 LYS A O 1
ATOM 1677 N N . VAL A 1 231 ? -4.431 2.472 3.787 1.00 94.25 231 VAL A N 1
ATOM 1678 C CA . VAL A 1 231 ? -3.447 2.338 4.867 1.00 94.25 231 VAL A CA 1
ATOM 1679 C C . VAL A 1 231 ? -2.517 3.528 4.783 1.00 94.25 231 VAL A C 1
ATOM 1681 O O . VAL A 1 231 ? -1.921 3.770 3.736 1.00 94.25 231 VAL A O 1
ATOM 1684 N N . ASN A 1 232 ? -2.422 4.286 5.870 1.00 91.06 232 ASN A N 1
ATOM 1685 C CA . ASN A 1 232 ? -1.673 5.532 5.910 1.00 91.06 232 ASN A CA 1
ATOM 1686 C C . ASN A 1 232 ? -0.766 5.539 7.137 1.00 91.06 232 ASN A C 1
ATOM 1688 O O . ASN A 1 232 ? -1.233 5.307 8.249 1.00 91.06 232 ASN A O 1
ATOM 1692 N N . ILE A 1 233 ? 0.506 5.862 6.936 1.00 91.56 233 ILE A N 1
ATOM 1693 C CA . ILE A 1 233 ? 1.432 6.278 7.988 1.00 91.56 233 ILE A CA 1
ATOM 1694 C C . ILE A 1 233 ? 1.739 7.736 7.702 1.00 91.56 233 ILE A C 1
ATOM 1696 O O . ILE A 1 233 ? 2.196 8.044 6.605 1.00 91.56 233 ILE A O 1
ATOM 1700 N N . GLN A 1 234 ? 1.436 8.631 8.635 1.00 87.12 234 GLN A N 1
ATOM 1701 C CA . GLN A 1 234 ? 1.538 10.070 8.411 1.00 87.12 234 GLN A CA 1
ATOM 1702 C C . GLN A 1 234 ? 2.108 10.783 9.631 1.00 87.12 234 GLN A C 1
ATOM 1704 O O . GLN A 1 234 ? 1.709 10.520 10.765 1.00 87.12 234 GLN A O 1
ATOM 1709 N N . CYS A 1 235 ? 3.009 11.727 9.392 1.00 83.81 235 CYS A N 1
ATOM 1710 C CA . CYS A 1 235 ? 3.484 12.676 10.384 1.00 83.81 235 CYS A CA 1
ATOM 1711 C C . CYS A 1 235 ? 3.309 14.087 9.829 1.00 83.81 235 CYS A C 1
ATOM 1713 O O . CYS A 1 235 ? 3.924 14.417 8.819 1.00 83.81 235 CYS A O 1
ATOM 1715 N N . ASN A 1 236 ? 2.489 14.896 10.503 1.00 78.00 236 ASN A N 1
ATOM 1716 C CA . ASN A 1 236 ? 2.181 16.268 10.100 1.00 78.00 236 ASN A CA 1
ATOM 1717 C C . ASN A 1 236 ? 2.723 17.253 11.143 1.00 78.00 236 ASN A C 1
ATOM 1719 O O . ASN A 1 236 ? 2.669 16.937 12.334 1.00 78.00 236 ASN A O 1
ATOM 1723 N N . THR A 1 237 ? 3.176 18.449 10.751 1.00 71.81 237 THR A N 1
ATOM 1724 C CA . THR A 1 237 ? 3.600 19.512 11.693 1.00 71.81 237 THR A CA 1
ATOM 1725 C C . THR A 1 237 ? 2.464 19.930 12.632 1.00 71.81 237 THR A C 1
ATOM 1727 O O . THR A 1 237 ? 2.664 19.963 13.846 1.00 71.81 237 THR A O 1
ATOM 1730 N N . ALA A 1 238 ? 1.254 20.123 12.096 1.00 65.56 238 ALA A N 1
ATOM 1731 C CA . ALA A 1 238 ? 0.025 20.346 12.854 1.00 65.56 238 ALA A CA 1
ATOM 1732 C C . ALA A 1 238 ? -0.997 19.225 12.584 1.00 65.56 238 ALA A C 1
ATOM 1734 O O . ALA A 1 238 ? -1.255 18.858 11.437 1.00 65.56 238 ALA A O 1
ATOM 1735 N N . GLY A 1 239 ? -1.597 18.677 13.644 1.00 64.88 239 GLY A N 1
ATOM 1736 C CA . GLY A 1 239 ? -2.647 17.661 13.544 1.00 64.88 239 GLY A CA 1
ATOM 1737 C C . GLY A 1 239 ? -2.163 16.215 13.686 1.00 64.88 239 GLY A C 1
ATOM 1738 O O . GLY A 1 239 ? -1.190 15.922 14.377 1.00 64.88 239 GLY A O 1
ATOM 1739 N N . ALA A 1 240 ? -2.928 15.293 13.101 1.00 63.22 240 ALA A N 1
ATOM 1740 C CA . ALA A 1 240 ? -2.889 13.881 13.447 1.00 63.22 240 ALA A CA 1
ATOM 1741 C C . ALA A 1 240 ? -1.609 13.179 12.948 1.00 63.22 240 ALA A C 1
ATOM 1743 O O . ALA A 1 240 ? -1.388 13.033 11.745 1.00 63.22 240 ALA A O 1
ATOM 1744 N N . LYS A 1 241 ? -0.808 12.677 13.892 1.00 81.12 241 LYS A N 1
ATOM 1745 C CA . LYS A 1 241 ? 0.419 11.900 13.655 1.00 81.12 241 LYS A CA 1
ATOM 1746 C C . LYS A 1 241 ? 0.141 10.430 13.965 1.00 81.12 241 LYS A C 1
ATOM 1748 O O . LYS A 1 241 ? -0.404 10.156 15.030 1.00 81.12 241 LYS A O 1
ATOM 1753 N N . GLY A 1 242 ? 0.492 9.503 13.076 1.00 88.12 242 GLY A N 1
ATOM 1754 C CA . GLY A 1 242 ? 0.431 8.065 13.347 1.00 88.12 242 GLY A CA 1
ATOM 1755 C C . GLY A 1 242 ? -0.027 7.196 12.173 1.00 88.12 242 GLY A C 1
ATOM 1756 O O . GLY A 1 242 ? 0.220 7.525 11.014 1.00 88.12 242 GLY A O 1
ATOM 1757 N N . ILE A 1 243 ? -0.665 6.066 12.485 1.00 91.81 243 ILE A N 1
ATOM 1758 C CA . ILE A 1 243 ? -1.067 5.016 11.539 1.00 91.81 243 ILE A CA 1
ATOM 1759 C C . ILE A 1 243 ? -2.590 4.917 11.497 1.00 91.81 243 ILE A C 1
ATOM 1761 O O . ILE A 1 243 ? -3.236 4.881 12.544 1.00 91.81 243 ILE A O 1
ATOM 1765 N N . ARG A 1 244 ? -3.167 4.843 10.294 1.00 91.25 244 ARG A N 1
ATOM 1766 C CA . ARG A 1 244 ? -4.614 4.699 10.081 1.00 91.25 244 ARG A CA 1
ATOM 1767 C C . ARG A 1 244 ? -4.918 3.615 9.063 1.00 91.25 244 ARG A C 1
ATOM 1769 O O . ARG A 1 244 ? -4.254 3.539 8.028 1.00 91.25 244 ARG A O 1
ATOM 1776 N N . ILE A 1 245 ? -5.962 2.838 9.336 1.00 92.88 245 ILE A N 1
ATOM 1777 C CA . ILE A 1 245 ? -6.548 1.874 8.404 1.00 92.88 245 ILE A CA 1
ATOM 1778 C C . ILE A 1 245 ? -8.007 2.255 8.177 1.00 92.88 245 ILE A C 1
ATOM 1780 O O . ILE A 1 245 ? -8.798 2.334 9.116 1.00 92.88 245 ILE A O 1
ATOM 1784 N N . THR A 1 246 ? -8.341 2.505 6.918 1.00 92.06 246 THR A N 1
ATOM 1785 C CA . THR A 1 246 ? -9.658 2.921 6.438 1.00 92.06 246 THR A CA 1
ATOM 1786 C C . THR A 1 246 ? -10.222 1.832 5.538 1.00 92.06 246 THR A C 1
ATOM 1788 O O . THR A 1 246 ? -9.498 1.271 4.714 1.00 92.06 246 THR A O 1
ATOM 1791 N N . ASP A 1 247 ? -11.504 1.521 5.685 1.00 89.94 247 ASP A N 1
ATOM 1792 C CA . ASP A 1 247 ? -12.150 0.481 4.889 1.00 89.94 247 ASP A CA 1
ATOM 1793 C C . ASP A 1 247 ? -12.650 0.974 3.514 1.00 89.94 247 ASP A C 1
ATOM 1795 O O . ASP A 1 247 ? -12.424 2.118 3.101 1.00 89.94 247 ASP A O 1
ATOM 1799 N N . GLY A 1 248 ? -13.335 0.095 2.773 1.00 86.56 248 GLY A N 1
ATOM 1800 C CA . GLY A 1 248 ? -13.904 0.401 1.456 1.00 86.56 248 GLY A CA 1
ATOM 1801 C C . GLY A 1 248 ? -14.922 1.550 1.462 1.00 86.56 248 GLY A C 1
ATOM 1802 O O . GLY A 1 248 ? -15.006 2.277 0.477 1.00 86.56 248 GLY A O 1
ATOM 1803 N N . ASN A 1 249 ? -15.603 1.780 2.589 1.00 87.94 249 ASN A N 1
ATOM 1804 C CA . ASN A 1 249 ? -16.617 2.823 2.762 1.00 87.94 249 ASN A CA 1
ATOM 1805 C C . ASN A 1 249 ? -16.033 4.159 3.249 1.00 87.94 249 ASN A C 1
ATOM 1807 O O . ASN A 1 249 ? -16.783 5.090 3.528 1.00 87.94 249 ASN A O 1
ATOM 1811 N N . ASN A 1 250 ? -14.704 4.267 3.331 1.00 87.94 250 ASN A N 1
ATOM 1812 C CA . ASN A 1 250 ? -13.980 5.438 3.828 1.00 87.94 250 ASN A CA 1
ATOM 1813 C C . ASN A 1 250 ? -14.188 5.710 5.327 1.00 87.94 250 ASN A C 1
ATOM 1815 O O . ASN A 1 250 ? -14.069 6.852 5.768 1.00 87.94 250 ASN A O 1
ATOM 1819 N N . VAL A 1 251 ? -14.457 4.665 6.115 1.00 88.50 251 VAL A N 1
ATOM 1820 C CA . VAL A 1 251 ? -14.539 4.765 7.577 1.00 88.50 251 VAL A CA 1
ATOM 1821 C C . VAL A 1 251 ? -13.224 4.299 8.200 1.00 88.50 251 VAL A C 1
ATOM 1823 O O . VAL A 1 251 ? -12.712 3.224 7.870 1.00 88.50 251 VAL A O 1
ATOM 1826 N N . GLU A 1 252 ? -12.661 5.102 9.107 1.00 90.31 252 GLU A N 1
ATOM 1827 C CA . GLU A 1 252 ? -11.474 4.725 9.881 1.00 90.31 252 GLU A CA 1
ATOM 1828 C C . GLU A 1 252 ? -11.830 3.585 10.845 1.00 90.31 252 GLU A C 1
ATOM 1830 O O . GLU A 1 252 ? -12.714 3.726 11.686 1.00 90.31 252 GLU A O 1
ATOM 1835 N N . ARG A 1 253 ? -11.147 2.444 10.720 1.00 90.75 253 ARG A N 1
ATOM 1836 C CA . ARG A 1 253 ? -11.380 1.255 11.557 1.00 90.75 253 ARG A CA 1
ATOM 1837 C C . ARG A 1 253 ? -10.364 1.126 12.673 1.00 90.75 253 ARG A C 1
ATOM 1839 O O . ARG A 1 253 ? -10.717 0.722 13.775 1.00 90.75 253 ARG A O 1
ATOM 1846 N N . ILE A 1 254 ? -9.107 1.439 12.373 1.00 91.25 254 ILE A N 1
ATOM 1847 C CA . ILE A 1 254 ? -7.991 1.301 13.306 1.00 91.25 254 ILE A CA 1
ATOM 1848 C C . ILE A 1 254 ? -7.132 2.549 13.215 1.00 91.25 254 ILE A C 1
ATOM 1850 O O . ILE A 1 254 ? -6.749 2.968 12.117 1.00 91.25 254 ILE A O 1
ATOM 1854 N N . LYS A 1 255 ? -6.800 3.115 14.373 1.00 90.00 255 LYS A N 1
ATOM 1855 C CA . LYS A 1 255 ? -5.984 4.317 14.472 1.00 90.00 255 LYS A CA 1
ATOM 1856 C C . LYS A 1 255 ? -5.009 4.202 15.633 1.00 90.00 255 LYS A C 1
ATOM 1858 O O . LYS A 1 255 ? -5.402 4.010 16.776 1.00 90.00 255 LYS A O 1
ATOM 1863 N N . LEU A 1 256 ? -3.730 4.377 15.333 1.00 90.00 256 LEU A N 1
ATOM 1864 C CA . LEU A 1 256 ? -2.683 4.645 16.311 1.00 90.00 256 LEU A CA 1
ATOM 1865 C C . LEU A 1 256 ? -2.282 6.091 16.109 1.00 90.00 256 LEU A C 1
ATOM 1867 O O . LEU A 1 256 ? -1.779 6.419 15.037 1.00 90.00 256 LEU A O 1
ATOM 1871 N N . HIS A 1 257 ? -2.529 6.967 17.074 1.00 87.19 257 HIS A N 1
ATOM 1872 C CA . HIS A 1 257 ? -2.219 8.374 16.872 1.00 87.19 257 HIS A CA 1
ATOM 1873 C C . HIS A 1 257 ? -1.797 9.101 18.134 1.00 87.19 257 HIS A C 1
ATOM 1875 O O . HIS A 1 257 ? -2.230 8.771 19.232 1.00 87.19 257 HIS A O 1
ATOM 1881 N N . HIS A 1 258 ? -0.968 10.121 17.940 1.00 86.69 258 HIS A N 1
ATOM 1882 C CA . HIS A 1 258 ? -0.666 11.112 18.959 1.00 86.69 258 HIS A CA 1
ATOM 1883 C C . HIS A 1 258 ? -1.591 12.327 18.782 1.00 86.69 258 HIS A C 1
ATOM 1885 O O . HIS A 1 258 ? -1.721 12.859 17.673 1.00 86.69 258 HIS A O 1
ATOM 1891 N N . THR A 1 259 ? -2.229 12.763 19.871 1.00 77.19 259 THR A N 1
ATOM 1892 C CA . THR A 1 259 ? -2.951 14.038 19.963 1.00 77.19 259 THR A CA 1
ATOM 1893 C C . THR A 1 259 ? -2.134 15.082 20.719 1.00 77.19 259 THR A C 1
ATOM 1895 O O . THR A 1 259 ? -1.759 14.871 21.869 1.00 77.19 259 THR A O 1
ATOM 1898 N N . THR A 1 260 ? -1.935 16.256 20.117 1.00 72.31 260 THR A N 1
ATOM 1899 C CA . THR A 1 260 ? -1.271 17.386 20.792 1.00 72.31 260 THR A CA 1
ATOM 1900 C C . THR A 1 260 ? -2.078 17.892 21.988 1.00 72.31 260 THR A C 1
ATOM 1902 O O . THR A 1 260 ? -1.517 18.347 22.981 1.00 72.31 260 THR A O 1
ATOM 1905 N N . THR A 1 261 ? -3.407 17.764 21.938 1.00 68.25 261 THR A N 1
ATOM 1906 C CA . THR A 1 261 ? -4.271 17.954 23.103 1.00 68.25 261 THR A CA 1
ATOM 1907 C C . THR A 1 261 ? -4.054 16.798 24.080 1.00 68.25 261 THR A C 1
ATOM 1909 O O . THR A 1 261 ? -4.483 15.672 23.830 1.00 68.25 261 THR A O 1
ATOM 1912 N N . GLY A 1 262 ? -3.373 17.086 25.189 1.00 66.81 262 GLY A N 1
ATOM 1913 C CA . GLY A 1 262 ? -3.107 16.133 26.269 1.00 66.81 262 GLY A CA 1
ATOM 1914 C C . GLY A 1 262 ? -1.845 15.282 26.110 1.00 66.81 262 GLY A C 1
ATOM 1915 O O . GLY A 1 262 ? -1.574 14.518 27.031 1.00 66.81 262 GLY A O 1
ATOM 1916 N N . ASP A 1 263 ? -1.108 15.422 24.999 1.00 81.94 263 ASP A N 1
ATOM 1917 C CA . ASP A 1 263 ? 0.159 14.724 24.704 1.00 81.94 263 ASP A CA 1
ATOM 1918 C C . ASP A 1 263 ? 0.068 13.203 24.926 1.00 81.94 263 ASP A C 1
ATOM 1920 O O . ASP A 1 263 ? 0.802 12.600 25.709 1.00 81.94 263 ASP A O 1
ATOM 1924 N N . LYS A 1 264 ? -0.930 12.572 24.292 1.00 81.94 264 LYS A N 1
ATOM 1925 C CA . LYS A 1 264 ? -1.212 11.137 24.459 1.00 81.94 264 LYS A CA 1
ATOM 1926 C C . LYS A 1 264 ? -1.080 10.385 23.153 1.00 81.94 264 LYS A C 1
ATOM 1928 O O . LYS A 1 264 ? -1.575 10.829 22.118 1.00 81.94 264 LYS A O 1
ATOM 1933 N N . CYS A 1 265 ? -0.511 9.189 23.241 1.00 85.44 265 CYS A N 1
ATOM 1934 C CA . CYS A 1 265 ? -0.649 8.157 22.223 1.00 85.44 265 CYS A CA 1
ATOM 1935 C C . CYS A 1 265 ? -1.915 7.341 22.503 1.00 85.44 265 CYS A C 1
ATOM 1937 O O . CYS A 1 265 ? -2.087 6.812 23.600 1.00 85.44 265 CYS A O 1
ATOM 1939 N N . ILE A 1 266 ? -2.790 7.237 21.510 1.00 86.94 266 ILE A N 1
ATOM 1940 C CA . ILE A 1 266 ? -4.086 6.567 21.607 1.00 86.94 266 ILE A CA 1
ATOM 1941 C C . ILE A 1 266 ? -4.158 5.476 20.538 1.00 86.94 266 ILE A C 1
ATOM 1943 O O . ILE A 1 266 ? -3.831 5.714 19.370 1.00 86.94 266 ILE A O 1
ATOM 1947 N N . PHE A 1 267 ? -4.610 4.290 20.946 1.00 88.44 267 PHE A N 1
ATOM 1948 C CA . PHE A 1 267 ? -5.042 3.222 20.051 1.00 88.44 267 PHE A CA 1
ATOM 1949 C C . PHE A 1 267 ? -6.569 3.142 20.059 1.00 88.44 267 PHE A C 1
ATOM 1951 O O . PHE A 1 267 ? -7.164 2.862 21.096 1.00 88.44 267 PHE A O 1
ATOM 1958 N N . GLU A 1 268 ? -7.192 3.394 18.912 1.00 88.44 268 GLU A N 1
ATOM 1959 C CA . GLU A 1 268 ? -8.643 3.343 18.732 1.00 88.44 268 GLU A CA 1
ATOM 1960 C C . GLU A 1 268 ? -9.002 2.244 17.733 1.00 88.44 268 GLU A C 1
ATOM 1962 O O . GLU A 1 268 ? -8.370 2.114 16.677 1.00 88.44 268 GLU A O 1
ATOM 1967 N N . ILE A 1 269 ? -10.056 1.493 18.052 1.00 89.44 269 ILE A N 1
ATOM 1968 C CA . ILE A 1 269 ? -10.721 0.573 17.130 1.00 89.44 269 ILE A CA 1
ATOM 1969 C C . ILE A 1 269 ? -12.188 0.982 17.062 1.00 89.44 269 ILE A C 1
ATOM 1971 O O . ILE A 1 269 ? -12.816 1.197 18.101 1.00 89.44 269 ILE A O 1
ATOM 1975 N N . LYS A 1 270 ? -12.728 1.087 15.848 1.00 89.06 270 LYS A N 1
ATOM 1976 C CA . LYS A 1 270 ? -14.098 1.541 15.596 1.00 89.06 270 LYS A CA 1
ATOM 1977 C C . LYS A 1 270 ? -14.949 0.450 14.944 1.00 89.06 270 LYS A C 1
ATOM 1979 O O . LYS A 1 270 ? -14.453 -0.338 14.137 1.00 89.06 270 LYS A O 1
ATOM 1984 N N . ASP A 1 271 ? -16.231 0.409 15.303 1.00 87.81 271 ASP A N 1
ATOM 1985 C CA . ASP A 1 271 ? -17.241 -0.472 14.709 1.00 87.81 271 ASP A CA 1
ATOM 1986 C C . ASP A 1 271 ? -17.553 -0.077 13.259 1.00 87.81 271 ASP A C 1
ATOM 1988 O O . ASP A 1 271 ? -17.017 0.914 12.765 1.00 87.81 271 ASP A O 1
ATOM 1992 N N . ALA A 1 272 ? -18.445 -0.822 12.587 1.00 85.44 272 ALA A N 1
ATOM 1993 C CA . ALA A 1 272 ? -18.852 -0.595 11.195 1.00 85.44 272 ALA A CA 1
ATOM 1994 C C . ALA A 1 272 ? -19.416 0.818 10.917 1.00 85.44 272 ALA A C 1
ATOM 1996 O O . ALA A 1 272 ? -19.268 1.331 9.803 1.00 85.44 272 ALA A O 1
ATOM 1997 N N . SER A 1 273 ? -19.969 1.467 11.934 1.00 86.44 273 SER A N 1
ATOM 1998 C CA . SER A 1 273 ? -20.561 2.804 11.877 1.00 86.44 273 SER A CA 1
ATOM 1999 C C . SER A 1 273 ? -19.572 3.916 12.251 1.00 86.44 273 SER A C 1
ATOM 2001 O O . SER A 1 273 ? -19.920 5.089 12.162 1.00 86.44 273 SER A O 1
ATOM 2003 N N . GLY A 1 274 ? -18.337 3.570 12.638 1.00 84.31 274 GLY A N 1
ATOM 2004 C CA . GLY A 1 274 ? -17.301 4.525 13.044 1.00 84.31 274 GLY A CA 1
ATOM 2005 C C . GLY A 1 274 ? -17.345 4.902 14.529 1.00 84.31 274 GLY A C 1
ATOM 2006 O O . GLY A 1 274 ? -16.614 5.802 14.949 1.00 84.31 274 GLY A O 1
ATOM 2007 N N . ASN A 1 275 ? -18.166 4.225 15.334 1.00 87.19 275 ASN A N 1
ATOM 2008 C CA . ASN A 1 275 ? -18.202 4.434 16.779 1.00 87.19 275 ASN A CA 1
ATOM 2009 C C . ASN A 1 275 ? -17.054 3.680 17.445 1.00 87.19 275 ASN A C 1
ATOM 2011 O O . ASN A 1 275 ? -16.681 2.602 16.986 1.00 87.19 275 ASN A O 1
ATOM 2015 N N . ASP A 1 276 ? -16.523 4.201 18.549 1.00 84.88 276 ASP A N 1
ATOM 2016 C CA . ASP A 1 276 ? -15.516 3.473 19.321 1.00 84.88 276 ASP A CA 1
ATOM 2017 C C . ASP A 1 276 ? -16.071 2.135 19.807 1.00 84.88 276 ASP A C 1
ATOM 2019 O O . ASP A 1 276 ? -17.174 2.049 20.355 1.00 84.88 276 ASP A O 1
ATOM 2023 N N . ILE A 1 277 ? -15.277 1.080 19.635 1.00 85.56 277 ILE A N 1
ATOM 2024 C CA . ILE A 1 277 ? -15.585 -0.216 20.218 1.00 85.56 277 ILE A CA 1
ATOM 2025 C C . ILE A 1 277 ? -15.415 -0.086 21.732 1.00 85.56 277 ILE A C 1
ATOM 2027 O O . ILE A 1 277 ? -14.305 -0.042 22.265 1.00 85.56 277 ILE A O 1
ATOM 2031 N N . THR A 1 278 ? -16.540 0.001 22.437 1.00 77.69 278 THR A N 1
ATOM 2032 C CA . THR A 1 278 ? -16.545 0.106 23.895 1.00 77.69 278 THR A CA 1
ATOM 2033 C C . THR A 1 278 ? -16.145 -1.223 24.534 1.00 77.69 278 THR A C 1
ATOM 2035 O O . THR A 1 278 ? -16.247 -2.294 23.930 1.00 77.69 278 THR A O 1
ATOM 2038 N N . ARG A 1 279 ? -15.763 -1.182 25.817 1.00 73.88 279 ARG A N 1
ATOM 2039 C CA . ARG A 1 279 ? -15.528 -2.396 26.621 1.00 73.88 279 ARG A CA 1
ATOM 2040 C C . ARG A 1 279 ? -16.714 -3.364 26.598 1.00 73.88 279 ARG A C 1
ATOM 2042 O O . ARG A 1 279 ? -16.512 -4.568 26.710 1.00 73.88 279 ARG A O 1
ATOM 2049 N N . GLN A 1 280 ? -17.927 -2.840 26.443 1.00 69.19 280 GLN A N 1
ATOM 2050 C CA . GLN A 1 280 ? -19.149 -3.632 26.360 1.00 69.19 280 GLN A CA 1
ATOM 2051 C C . GLN A 1 280 ? -19.211 -4.436 25.056 1.00 69.19 280 GLN A C 1
ATOM 2053 O O . GLN A 1 280 ? -19.558 -5.611 25.082 1.00 69.19 280 GLN A O 1
ATOM 2058 N N . VAL A 1 281 ? -18.800 -3.843 23.930 1.00 75.06 281 VAL A N 1
ATOM 2059 C CA . VAL A 1 281 ? -18.803 -4.507 22.614 1.00 75.06 281 VAL A CA 1
ATOM 2060 C C . VAL A 1 281 ? -17.779 -5.648 22.544 1.00 75.06 281 VAL A C 1
ATOM 2062 O O . VAL A 1 281 ? -18.038 -6.651 21.888 1.00 75.06 281 VAL A O 1
ATOM 2065 N N . ILE A 1 282 ? -16.651 -5.547 23.257 1.00 80.75 282 ILE A N 1
ATOM 2066 C CA . ILE A 1 282 ? -15.648 -6.632 23.354 1.00 80.75 282 ILE A CA 1
ATOM 2067 C C . ILE A 1 282 ? -15.915 -7.628 24.495 1.00 80.75 282 ILE A C 1
ATOM 2069 O O . ILE A 1 282 ? -15.057 -8.458 24.782 1.00 80.75 282 ILE A O 1
ATOM 2073 N N . GLY A 1 283 ? -17.059 -7.533 25.185 1.00 73.44 283 GLY A N 1
ATOM 2074 C CA . GLY A 1 283 ? -17.407 -8.424 26.302 1.00 73.44 283 GLY A CA 1
ATOM 2075 C C . GLY A 1 283 ? -16.536 -8.256 27.556 1.00 73.44 283 GLY A C 1
ATOM 2076 O O . GLY A 1 283 ? -16.571 -9.097 28.447 1.00 73.44 283 GLY A O 1
ATOM 2077 N N . ALA A 1 284 ? -15.755 -7.175 27.644 1.00 79.00 284 ALA A N 1
ATOM 2078 C CA . ALA A 1 284 ? -14.849 -6.883 28.760 1.00 79.00 284 ALA A CA 1
ATOM 2079 C C . ALA A 1 284 ? -15.498 -6.047 29.881 1.00 79.00 284 ALA A C 1
ATOM 2081 O O . ALA A 1 284 ? -14.821 -5.656 30.839 1.00 79.00 284 ALA A O 1
ATOM 2082 N N . ALA A 1 285 ? -16.776 -5.699 29.735 1.00 85.62 285 ALA A N 1
ATOM 2083 C CA . ALA A 1 285 ? -17.600 -5.090 30.772 1.00 85.62 285 ALA A CA 1
ATOM 2084 C C . ALA A 1 285 ? -18.829 -5.978 31.018 1.00 85.62 285 ALA A C 1
ATOM 2086 O O . ALA A 1 285 ? -19.354 -6.527 30.044 1.00 85.62 285 ALA A O 1
ATOM 2087 N N . PRO A 1 286 ? -19.288 -6.114 32.275 1.00 85.50 286 PRO A N 1
ATOM 2088 C CA . PRO A 1 286 ? -20.513 -6.841 32.562 1.00 85.50 286 PRO A CA 1
ATOM 2089 C C . PRO A 1 286 ? -21.713 -6.148 31.910 1.00 85.50 286 PRO A C 1
ATOM 2091 O O . PRO A 1 286 ? -21.745 -4.921 31.765 1.00 85.50 286 PRO A O 1
ATOM 2094 N N . ALA A 1 287 ? -22.714 -6.930 31.513 1.00 90.38 287 ALA A N 1
ATOM 2095 C CA . ALA A 1 287 ? -23.996 -6.392 31.090 1.00 90.38 287 ALA A CA 1
ATOM 2096 C C . ALA A 1 287 ? -24.649 -5.662 32.271 1.00 90.38 287 ALA A C 1
ATOM 2098 O O . ALA A 1 287 ? -24.662 -6.173 33.385 1.00 90.38 287 ALA A O 1
ATOM 2099 N N . LEU A 1 288 ? -25.200 -4.471 32.042 1.00 92.56 288 LEU A N 1
ATOM 2100 C CA . LEU A 1 288 ? -25.902 -3.724 33.081 1.00 92.56 288 LEU A CA 1
ATOM 2101 C C . LEU A 1 288 ? -27.411 -3.903 32.919 1.00 92.56 288 LEU A C 1
ATOM 2103 O O . LEU A 1 288 ? -27.964 -3.629 31.855 1.00 92.56 288 LEU A O 1
ATOM 2107 N N . SER A 1 289 ? -28.079 -4.314 33.990 1.00 95.50 289 SER A N 1
ATOM 2108 C CA . SER A 1 289 ? -29.531 -4.413 34.076 1.00 95.50 289 SER A CA 1
ATOM 2109 C C . SER A 1 289 ? -30.044 -3.538 35.215 1.00 95.50 289 SER A C 1
ATOM 2111 O O . SER A 1 289 ? -29.443 -3.480 36.289 1.00 95.50 289 SER A O 1
ATOM 2113 N N . ALA A 1 290 ? -31.173 -2.865 34.994 1.00 96.38 290 ALA A N 1
ATOM 2114 C CA . ALA A 1 290 ? -31.790 -1.970 35.970 1.00 96.38 290 ALA A CA 1
ATOM 2115 C C . ALA A 1 290 ? -33.223 -2.413 36.319 1.00 96.38 290 ALA A C 1
ATOM 2117 O O . ALA A 1 290 ? -34.183 -1.756 35.906 1.00 96.38 290 ALA A O 1
ATOM 2118 N N . PRO A 1 291 ? -33.411 -3.543 37.032 1.00 96.00 291 PRO A N 1
ATOM 2119 C CA . PRO A 1 291 ? -34.746 -4.018 37.369 1.00 96.00 291 PRO A CA 1
ATOM 2120 C C . PRO A 1 291 ? -35.511 -3.014 38.243 1.00 96.00 291 PRO A C 1
ATOM 2122 O O . PRO A 1 291 ? -34.930 -2.271 39.041 1.00 96.00 291 PRO A O 1
ATOM 2125 N N . ALA A 1 292 ? -36.836 -3.009 38.117 1.00 94.75 292 ALA A N 1
ATOM 2126 C CA . ALA A 1 292 ? -37.700 -2.326 39.073 1.00 94.75 292 ALA A CA 1
ATOM 2127 C C . ALA A 1 292 ? -37.747 -3.100 40.405 1.00 94.75 292 ALA A C 1
ATOM 2129 O O . ALA A 1 292 ? -37.600 -4.323 40.425 1.00 94.75 292 ALA A O 1
ATOM 2130 N N . GLY A 1 293 ? -37.944 -2.382 41.512 1.00 92.75 293 GLY A N 1
ATOM 2131 C CA . GLY A 1 293 ? -38.183 -2.962 42.834 1.00 92.75 293 GLY A CA 1
ATOM 2132 C C . GLY A 1 293 ? -39.613 -3.477 43.031 1.00 92.75 293 GLY A C 1
ATOM 2133 O O . GLY A 1 293 ? -40.295 -3.876 42.090 1.00 92.75 293 GLY A O 1
ATOM 2134 N N . GLY A 1 294 ? -40.085 -3.472 44.277 1.00 95.38 294 GLY A N 1
ATOM 2135 C CA . GLY A 1 294 ? -41.338 -4.104 44.683 1.00 95.38 294 GLY A CA 1
ATOM 2136 C C . GLY A 1 294 ? -41.212 -5.628 44.706 1.00 95.38 294 GLY A C 1
ATOM 2137 O O . GLY A 1 294 ? -40.264 -6.165 45.280 1.00 95.38 294 GLY A O 1
ATOM 2138 N N . THR A 1 295 ? -42.168 -6.328 44.097 1.00 96.19 295 THR A N 1
ATOM 2139 C CA . THR A 1 295 ? -42.107 -7.783 43.905 1.00 96.19 295 THR A CA 1
ATOM 2140 C C . THR A 1 295 ? -41.427 -8.095 42.578 1.00 96.19 295 THR A C 1
ATOM 2142 O O . THR A 1 295 ? -42.009 -7.897 41.514 1.00 96.19 295 THR A O 1
ATOM 2145 N N . ALA A 1 296 ? -40.195 -8.590 42.643 1.00 95.06 296 ALA A N 1
ATOM 2146 C CA . ALA A 1 296 ? -39.357 -8.883 41.494 1.00 95.06 296 ALA A CA 1
ATOM 2147 C C . ALA A 1 296 ? -39.089 -10.390 41.372 1.00 95.06 296 ALA A C 1
ATOM 2149 O O . ALA A 1 296 ? -38.695 -11.052 42.331 1.00 95.06 296 ALA A O 1
ATOM 2150 N N . SER A 1 297 ? -39.265 -10.925 40.164 1.00 96.19 297 SER A N 1
ATOM 2151 C CA . SER A 1 297 ? -38.771 -12.250 39.772 1.00 96.19 297 SER A CA 1
ATOM 2152 C C . SER A 1 297 ? -37.657 -12.056 38.754 1.00 96.19 297 SER A C 1
ATOM 2154 O O . SER A 1 297 ? -37.905 -11.566 37.654 1.00 96.19 297 SER A O 1
ATOM 2156 N N . LEU A 1 298 ? -36.426 -12.389 39.136 1.00 97.19 298 LEU A N 1
ATOM 2157 C CA . LEU A 1 298 ? -35.230 -12.102 38.355 1.00 97.19 298 LEU A CA 1
ATOM 2158 C C . LEU A 1 298 ? -34.550 -13.402 37.922 1.00 97.19 298 LEU A C 1
ATOM 2160 O O . LEU A 1 298 ? -34.051 -14.165 38.749 1.00 97.19 298 LEU A O 1
ATOM 2164 N N . THR A 1 299 ? -34.505 -13.629 36.610 1.00 97.19 299 THR A N 1
ATOM 2165 C CA . THR A 1 299 ? -33.622 -14.645 36.024 1.00 97.19 299 THR A CA 1
ATOM 2166 C C . THR A 1 299 ? -32.245 -14.031 35.837 1.00 97.19 299 THR A C 1
ATOM 2168 O O . THR A 1 299 ? -32.105 -13.016 35.150 1.00 97.19 299 THR A O 1
ATOM 2171 N N . LEU A 1 300 ? -31.250 -14.621 36.491 1.00 97.44 300 LEU A N 1
ATOM 2172 C CA . LEU A 1 300 ? -29.873 -14.157 36.422 1.00 97.44 300 LEU A CA 1
ATOM 2173 C C . LEU A 1 300 ? -29.228 -14.594 35.104 1.00 97.44 300 LEU A C 1
ATOM 2175 O O . LEU A 1 300 ? -29.577 -15.626 34.532 1.00 97.44 300 LEU A O 1
ATOM 2179 N N . ALA A 1 301 ? -28.273 -13.803 34.641 1.00 96.62 301 ALA A N 1
ATOM 2180 C CA . ALA A 1 301 ? -27.456 -14.065 33.472 1.00 96.62 301 ALA A CA 1
ATOM 2181 C C . ALA A 1 301 ? -25.980 -13.946 33.856 1.00 96.62 301 ALA A C 1
ATOM 2183 O O . ALA A 1 301 ? -25.626 -13.202 34.775 1.00 96.62 301 ALA A O 1
ATOM 2184 N N . ASP A 1 302 ? -25.133 -14.692 33.150 1.00 95.81 302 ASP A N 1
ATOM 2185 C CA . ASP A 1 302 ? -23.684 -14.609 33.317 1.00 95.81 302 ASP A CA 1
ATOM 2186 C C . ASP A 1 302 ? -23.161 -13.204 32.977 1.00 95.81 302 ASP A C 1
ATOM 2188 O O . ASP A 1 302 ? -23.745 -12.484 32.161 1.00 95.81 302 ASP A O 1
ATOM 2192 N N . ASN A 1 303 ? -22.072 -12.814 33.635 1.00 93.38 303 ASN A N 1
ATOM 2193 C CA . ASN A 1 303 ? -21.383 -11.537 33.503 1.00 93.38 303 ASN A CA 1
ATOM 2194 C C . ASN A 1 303 ? -22.341 -10.330 33.531 1.00 93.38 303 ASN A C 1
ATOM 2196 O O . ASN A 1 303 ? -22.259 -9.444 32.679 1.00 93.38 303 ASN A O 1
ATOM 2200 N N . THR A 1 304 ? -23.292 -10.312 34.473 1.00 95.25 304 THR A N 1
ATOM 2201 C CA . THR A 1 304 ? -24.324 -9.262 34.563 1.00 95.25 304 THR A CA 1
ATOM 2202 C C . THR A 1 304 ? -24.334 -8.572 35.931 1.00 95.25 304 THR A C 1
ATOM 2204 O O . THR A 1 304 ? -24.332 -9.219 36.977 1.00 95.25 304 THR A O 1
ATOM 2207 N N . GLU A 1 305 ? -24.393 -7.241 35.926 1.00 96.62 305 GLU A N 1
ATOM 2208 C CA . GLU A 1 305 ? -24.648 -6.394 37.091 1.00 96.62 305 GLU A CA 1
ATOM 2209 C C . GLU A 1 305 ? -26.115 -5.941 37.119 1.00 96.62 305 GLU A C 1
ATOM 2211 O O . GLU A 1 305 ? -26.599 -5.297 36.187 1.00 96.62 305 GLU A O 1
ATOM 2216 N N . TYR A 1 306 ? -26.817 -6.205 38.219 1.00 97.88 306 TYR A N 1
ATOM 2217 C CA . TYR A 1 306 ? -28.197 -5.782 38.442 1.00 97.88 306 TYR A CA 1
ATOM 2218 C C . TYR A 1 306 ? -28.254 -4.653 39.465 1.00 97.88 306 TYR A C 1
ATOM 2220 O O . TYR A 1 306 ? -27.875 -4.827 40.621 1.00 97.88 306 TYR A O 1
ATOM 2228 N N . ARG A 1 307 ? -28.774 -3.493 39.068 1.00 97.56 307 ARG A N 1
ATOM 2229 C CA . ARG A 1 307 ? -28.932 -2.322 39.941 1.00 97.56 307 ARG A CA 1
ATOM 2230 C C . ARG A 1 307 ? -30.404 -1.970 40.048 1.00 97.56 307 ARG A C 1
ATOM 2232 O O . ARG A 1 307 ? -30.966 -1.362 39.141 1.00 97.56 307 ARG A O 1
ATOM 2239 N N . PHE A 1 308 ? -31.038 -2.376 41.142 1.00 97.62 308 PHE A N 1
ATOM 2240 C CA . PHE A 1 308 ? -32.460 -2.118 41.331 1.00 97.62 308 PHE A CA 1
ATOM 2241 C C . PHE A 1 308 ? -32.728 -0.619 41.456 1.00 97.62 308 PHE A C 1
ATOM 2243 O O . PHE A 1 308 ? -32.035 0.099 42.176 1.00 97.62 308 PHE A O 1
ATOM 2250 N N . THR A 1 309 ? -33.745 -0.152 40.738 1.00 96.50 309 THR A N 1
ATOM 2251 C CA . THR A 1 309 ? -34.080 1.279 40.637 1.00 96.50 309 THR A CA 1
ATOM 2252 C C . THR A 1 309 ? -35.001 1.769 41.754 1.00 96.50 309 THR A C 1
ATOM 2254 O O . THR A 1 309 ? -35.133 2.973 41.961 1.00 96.50 309 THR A O 1
ATOM 2257 N N . SER A 1 310 ? -35.630 0.854 42.493 1.00 96.75 310 SER A N 1
ATOM 2258 C CA . SER A 1 310 ? -36.506 1.155 43.626 1.00 96.75 310 SER A CA 1
ATOM 2259 C C . SER A 1 310 ? -36.446 0.052 44.684 1.00 96.75 310 SER A C 1
ATOM 2261 O O . SER A 1 310 ? -35.886 -1.022 44.449 1.00 96.75 310 SER A O 1
ATOM 2263 N N . ALA A 1 311 ? -36.996 0.330 45.870 1.00 97.06 311 ALA A N 1
ATOM 2264 C CA . ALA A 1 311 ? -36.937 -0.589 47.001 1.00 97.06 311 ALA A CA 1
ATOM 2265 C C . ALA A 1 311 ? -37.642 -1.921 46.697 1.00 97.06 311 ALA A C 1
ATOM 2267 O O . ALA A 1 311 ? -38.754 -1.939 46.171 1.00 97.06 311 ALA A O 1
ATOM 2268 N N . VAL A 1 312 ? -37.007 -3.033 47.050 1.00 97.88 312 VAL A N 1
ATOM 2269 C CA . VAL A 1 312 ? -37.456 -4.402 46.789 1.00 97.88 312 VAL A CA 1
ATOM 2270 C C . VAL A 1 312 ? -38.188 -4.943 48.012 1.00 97.88 312 VAL A C 1
ATOM 2272 O O . VAL A 1 312 ? -37.643 -4.938 49.111 1.00 97.88 312 VAL A O 1
ATOM 2275 N N . THR A 1 313 ? -39.419 -5.416 47.839 1.00 97.56 313 THR A N 1
ATOM 2276 C CA . THR A 1 313 ? -40.229 -6.025 48.909 1.00 97.56 313 THR A CA 1
ATOM 2277 C C . THR A 1 313 ? -40.267 -7.547 48.820 1.00 97.56 313 THR A C 1
ATOM 2279 O O . THR A 1 313 ? -40.408 -8.233 49.829 1.00 97.56 313 THR A O 1
ATOM 2282 N N . SER A 1 314 ? -40.081 -8.103 47.624 1.00 97.56 314 SER A N 1
ATOM 2283 C CA . SER A 1 314 ? -39.863 -9.532 47.414 1.00 97.56 314 SER A CA 1
ATOM 2284 C C . SER A 1 314 ? -38.949 -9.735 46.209 1.00 97.56 314 SER A C 1
ATOM 2286 O O . SER A 1 314 ? -39.148 -9.099 45.178 1.00 97.56 314 SER A O 1
ATOM 2288 N N . LEU A 1 315 ? -37.946 -10.599 46.339 1.00 98.00 315 LEU A N 1
ATOM 2289 C CA . LEU A 1 315 ? -36.988 -10.932 45.291 1.00 98.00 315 LEU A CA 1
ATOM 2290 C C . LEU A 1 315 ? -36.914 -12.445 45.131 1.00 98.00 315 LEU A C 1
ATOM 2292 O O . LEU A 1 315 ? -36.369 -13.129 45.989 1.00 98.00 315 LEU A O 1
ATOM 2296 N N . THR A 1 316 ? -37.423 -12.971 44.025 1.00 98.25 316 THR A N 1
ATOM 2297 C CA . THR A 1 316 ? -37.239 -14.380 43.660 1.00 98.25 316 THR A CA 1
ATOM 2298 C C . THR A 1 316 ? -36.154 -14.482 42.602 1.00 98.25 316 THR A C 1
ATOM 2300 O O . THR A 1 316 ? -36.293 -13.912 41.520 1.00 98.25 316 THR A O 1
ATOM 2303 N N . LEU A 1 317 ? -35.072 -15.196 42.907 1.00 98.12 317 LEU A N 1
ATOM 2304 C CA . LEU A 1 317 ? -33.950 -15.398 41.995 1.00 98.12 317 LEU A CA 1
ATOM 2305 C C . LEU A 1 317 ? -34.072 -16.743 41.282 1.00 98.12 317 LEU A C 1
ATOM 2307 O O . LEU A 1 317 ? -34.400 -17.753 41.898 1.00 98.12 317 LEU A O 1
ATOM 2311 N N . THR A 1 318 ? -33.763 -16.766 39.988 1.00 98.00 318 THR A N 1
ATOM 2312 C CA . THR A 1 318 ? -33.591 -17.995 39.199 1.00 98.00 318 THR A CA 1
ATOM 2313 C C . THR A 1 318 ? -32.176 -18.021 38.638 1.00 98.00 318 THR A C 1
ATOM 2315 O O . THR A 1 318 ? -31.774 -17.087 37.944 1.00 98.00 318 THR A O 1
ATOM 2318 N N . PHE A 1 319 ? -31.408 -19.064 38.962 1.00 97.44 319 PHE A N 1
ATOM 2319 C CA . PHE A 1 319 ? -30.038 -19.225 38.468 1.00 97.44 319 PHE A CA 1
ATOM 2320 C C . PHE A 1 319 ? -30.055 -19.812 37.051 1.00 97.44 319 PHE A C 1
ATOM 2322 O O . PHE A 1 319 ? -30.851 -20.721 36.793 1.00 97.44 319 PHE A O 1
ATOM 2329 N N . PRO A 1 320 ? -29.199 -19.328 36.136 1.00 96.44 320 PRO A N 1
ATOM 2330 C CA . PRO A 1 320 ? -29.033 -19.954 34.834 1.00 96.44 320 PRO A CA 1
ATOM 2331 C C . PRO A 1 320 ? -28.364 -21.327 34.988 1.00 96.44 320 PRO A C 1
ATOM 2333 O O . PRO A 1 320 ? -27.726 -21.631 35.997 1.00 96.44 320 PRO A O 1
ATOM 2336 N N . SER A 1 321 ? -28.506 -22.177 33.973 1.00 92.56 321 SER A N 1
ATOM 2337 C CA . SER A 1 321 ? -27.762 -23.435 33.901 1.00 92.56 321 SER A CA 1
ATOM 2338 C C . SER A 1 321 ? -26.296 -23.185 33.545 1.00 92.56 321 SER A C 1
ATOM 2340 O O . SER A 1 321 ? -26.019 -22.376 32.662 1.00 92.56 321 SER A O 1
ATOM 2342 N N . GLY A 1 322 ? -25.382 -23.966 34.121 1.00 93.19 322 GLY A N 1
ATOM 2343 C CA . GLY A 1 322 ? -23.949 -23.876 33.827 1.00 93.19 322 GLY A CA 1
ATOM 2344 C C . GLY A 1 322 ? -23.218 -22.881 34.725 1.00 93.19 322 GLY A C 1
ATOM 2345 O O . GLY A 1 322 ? -23.724 -22.509 35.784 1.00 93.19 322 GLY A O 1
ATOM 2346 N N . ASN A 1 323 ? -22.011 -22.499 34.310 1.00 95.69 323 ASN A N 1
ATOM 2347 C CA . ASN A 1 323 ? -21.196 -21.549 35.059 1.00 95.69 323 ASN A CA 1
ATOM 2348 C C . ASN A 1 323 ? -21.688 -20.123 34.807 1.00 95.69 323 ASN A C 1
ATOM 2350 O O . ASN A 1 323 ? -22.011 -19.780 33.668 1.00 95.69 323 ASN A O 1
ATOM 2354 N N . PHE A 1 324 ? -21.737 -19.312 35.858 1.00 96.19 324 PHE A N 1
ATOM 2355 C CA . PHE A 1 324 ? -22.125 -17.910 35.764 1.00 96.19 324 PHE A CA 1
ATOM 2356 C C . PHE A 1 324 ? -21.547 -17.083 36.913 1.00 96.19 324 PHE A C 1
ATOM 2358 O O . PHE A 1 324 ? -21.380 -17.583 38.025 1.00 96.19 324 PHE A O 1
ATOM 2365 N N . ASP A 1 325 ? -21.306 -15.802 36.659 1.00 96.81 325 ASP A N 1
ATOM 2366 C CA . ASP A 1 325 ? -20.943 -14.806 37.667 1.00 96.81 325 ASP A CA 1
ATOM 2367 C C . ASP A 1 325 ? -21.820 -13.559 37.503 1.00 96.81 325 ASP A C 1
ATOM 2369 O O . ASP A 1 325 ? -21.992 -13.040 36.400 1.00 96.81 325 ASP A O 1
ATOM 2373 N N . CYS A 1 326 ? -22.419 -13.080 38.586 1.00 97.12 326 CYS A N 1
ATOM 2374 C CA . CYS A 1 326 ? -23.212 -11.859 38.561 1.00 97.12 326 CYS A CA 1
ATOM 2375 C C . CYS A 1 326 ? -23.144 -11.117 39.892 1.00 97.12 326 CYS A C 1
ATOM 2377 O O . CYS A 1 326 ? -22.815 -11.675 40.945 1.00 97.12 326 CYS A O 1
ATOM 2379 N N . TRP A 1 327 ? -23.498 -9.839 39.836 1.00 98.12 327 TRP A N 1
ATOM 2380 C CA . TRP A 1 327 ? -23.560 -8.976 41.004 1.00 98.12 327 TRP A CA 1
ATOM 2381 C C . TRP A 1 327 ? -24.884 -8.222 41.039 1.00 98.12 327 TRP A C 1
ATOM 2383 O O . TRP A 1 327 ? -25.410 -7.809 40.008 1.00 98.12 327 TRP A O 1
ATOM 2393 N N . LEU A 1 328 ? -25.446 -8.058 42.229 1.00 98.12 328 LEU A N 1
ATOM 2394 C CA . LEU A 1 328 ? -26.703 -7.373 42.461 1.00 98.12 328 LEU A CA 1
ATOM 2395 C C . LEU A 1 328 ? -26.511 -6.303 43.532 1.00 98.12 328 LEU A C 1
ATOM 2397 O O . LEU A 1 328 ? -25.916 -6.562 44.576 1.00 98.12 328 LEU A O 1
ATOM 2401 N N . LYS A 1 329 ? -27.129 -5.145 43.315 1.00 97.75 329 LYS A N 1
ATOM 2402 C CA . LYS A 1 329 ? -27.353 -4.118 44.329 1.00 97.75 329 LYS A CA 1
ATOM 2403 C C . LYS A 1 329 ? -28.826 -3.792 44.425 1.00 97.75 329 LYS A C 1
ATOM 2405 O O . LYS A 1 329 ? -29.457 -3.422 43.431 1.00 97.75 329 LYS A O 1
ATOM 2410 N N . PHE A 1 330 ? -29.359 -3.888 45.633 1.00 97.75 330 PHE A N 1
ATOM 2411 C CA . PHE A 1 330 ? -30.748 -3.560 45.910 1.00 97.75 330 PHE A CA 1
ATOM 2412 C C . PHE A 1 330 ? -30.915 -2.982 47.306 1.00 97.75 330 PHE A C 1
ATOM 2414 O O . PHE A 1 330 ? -30.177 -3.309 48.232 1.00 97.75 330 PHE A O 1
ATOM 2421 N N . THR A 1 331 ? -31.924 -2.132 47.448 1.00 97.56 331 THR A N 1
ATOM 2422 C CA . THR A 1 331 ? -32.389 -1.633 48.741 1.00 97.56 331 THR A CA 1
ATOM 2423 C C . THR A 1 331 ? -33.672 -2.361 49.094 1.00 97.56 331 THR A C 1
ATOM 2425 O O . THR A 1 331 ? -34.567 -2.467 48.258 1.00 97.56 331 THR A O 1
ATOM 2428 N N . THR A 1 332 ? -33.775 -2.887 50.304 1.00 97.94 332 THR A N 1
ATOM 2429 C CA . THR A 1 332 ? -34.986 -3.545 50.789 1.00 97.94 332 THR A CA 1
ATOM 2430 C C . THR A 1 332 ? -36.057 -2.514 51.146 1.00 97.94 332 THR A C 1
ATOM 2432 O O . THR A 1 332 ? -35.761 -1.390 51.549 1.00 97.94 332 THR A O 1
ATOM 2435 N N . GLY A 1 333 ? -37.325 -2.871 50.957 1.00 96.06 333 GLY A N 1
ATOM 2436 C CA . GLY A 1 333 ? -38.465 -2.064 51.385 1.00 96.06 333 GLY A CA 1
ATOM 2437 C C . GLY A 1 333 ? -38.732 -2.185 52.886 1.00 96.06 333 GLY A C 1
ATOM 2438 O O . GLY A 1 333 ? -37.908 -2.683 53.649 1.00 96.06 333 GLY A O 1
ATOM 2439 N N . SER A 1 334 ? -39.931 -1.777 53.310 1.00 94.38 334 SER A N 1
ATOM 2440 C CA . SER A 1 334 ? -40.394 -1.910 54.705 1.00 94.38 334 SER A CA 1
ATOM 2441 C C . SER A 1 334 ? -40.524 -3.363 55.179 1.00 94.38 334 SER A C 1
ATOM 2443 O O . SER A 1 334 ? -40.582 -3.629 56.375 1.00 94.38 334 SER A O 1
ATOM 2445 N N . SER A 1 335 ? -40.573 -4.301 54.237 1.00 92.75 335 SER A N 1
ATOM 2446 C CA . SER A 1 335 ? -40.436 -5.739 54.437 1.00 92.75 335 SER A CA 1
ATOM 2447 C C . SER A 1 335 ? -39.662 -6.307 53.253 1.00 92.75 335 SER A C 1
ATOM 2449 O O . SER A 1 335 ? -39.615 -5.682 52.191 1.00 92.75 335 SER A O 1
ATOM 2451 N N . ILE A 1 336 ? -39.041 -7.469 53.436 1.00 97.12 336 ILE A N 1
ATOM 2452 C CA . ILE A 1 336 ? -38.300 -8.148 52.378 1.00 97.12 336 ILE A CA 1
ATOM 2453 C C . ILE A 1 336 ? -38.471 -9.658 52.495 1.00 97.12 336 ILE A C 1
ATOM 2455 O O . ILE A 1 336 ? -38.450 -10.230 53.581 1.00 97.12 336 ILE A O 1
ATOM 2459 N N . THR A 1 337 ? -38.619 -10.322 51.355 1.00 96.81 337 THR A N 1
ATOM 2460 C CA . THR A 1 337 ? -38.429 -11.769 51.229 1.00 96.81 337 THR A CA 1
ATOM 2461 C C . THR A 1 337 ? -37.538 -12.030 50.027 1.00 96.81 337 THR A C 1
ATOM 2463 O O . THR A 1 337 ? -37.931 -11.718 48.907 1.00 96.81 337 THR A O 1
ATOM 2466 N N . VAL A 1 338 ? -36.347 -12.586 50.251 1.00 97.38 338 VAL A N 1
ATOM 2467 C CA . VAL A 1 338 ? -35.448 -13.018 49.173 1.00 97.38 338 VAL A CA 1
ATOM 2468 C C . VAL A 1 338 ? -35.494 -14.539 49.084 1.00 97.38 338 VAL A C 1
ATOM 2470 O O . VAL A 1 338 ? -35.200 -15.232 50.056 1.00 97.38 338 VAL A O 1
ATOM 2473 N N . THR A 1 339 ? -35.874 -15.061 47.925 1.00 97.81 339 THR A N 1
ATOM 2474 C CA . THR A 1 339 ? -35.993 -16.493 47.654 1.00 97.81 339 THR A CA 1
ATOM 2475 C C . THR A 1 339 ? -34.914 -16.913 46.668 1.00 97.81 339 THR A C 1
ATOM 2477 O O . THR A 1 339 ? -34.866 -16.429 45.536 1.00 97.81 339 THR A O 1
ATOM 2480 N N . PHE A 1 340 ? -34.059 -17.833 47.108 1.00 97.44 340 PHE A N 1
ATOM 2481 C CA . PHE A 1 340 ? -33.031 -18.457 46.282 1.00 97.44 340 PHE A CA 1
ATOM 2482 C C . PHE A 1 340 ? -33.519 -19.803 45.720 1.00 97.44 340 PHE A C 1
ATOM 2484 O O . PHE A 1 340 ? -34.354 -20.455 46.357 1.00 97.44 340 PHE A O 1
ATOM 2491 N N . PRO A 1 341 ? -32.997 -20.253 44.564 1.00 96.88 341 PRO A N 1
ATOM 2492 C CA . PRO A 1 341 ? -33.254 -21.594 44.051 1.00 96.88 341 PRO A CA 1
ATOM 2493 C C . PRO A 1 341 ? -32.874 -22.705 45.039 1.00 96.88 341 PRO A C 1
ATOM 2495 O O . PRO A 1 341 ? -32.009 -22.556 45.901 1.00 96.88 341 PRO A O 1
ATOM 2498 N N . SER A 1 342 ? -33.478 -23.881 44.881 1.00 95.31 342 SER A N 1
ATOM 2499 C CA . SER A 1 342 ? -33.061 -25.063 45.637 1.00 95.31 342 SER A CA 1
ATOM 2500 C C . SER A 1 342 ? -31.608 -25.432 45.323 1.00 95.31 342 SER A C 1
ATOM 2502 O O . SER A 1 342 ? -31.222 -25.477 44.156 1.00 95.31 342 SER A O 1
ATOM 2504 N N . GLY A 1 343 ? -30.825 -25.764 46.352 1.00 92.81 343 GLY A N 1
ATOM 2505 C CA . GLY A 1 343 ? -29.422 -26.159 46.190 1.00 92.81 343 GLY A CA 1
ATOM 2506 C C . GLY A 1 343 ? -28.427 -24.994 46.159 1.00 92.81 343 GLY A C 1
ATOM 2507 O O . GLY A 1 343 ? -27.234 -25.242 45.975 1.00 92.81 343 GLY A O 1
ATOM 2508 N N . THR A 1 344 ? -28.880 -23.752 46.376 1.00 97.38 344 THR A N 1
ATOM 2509 C CA . THR A 1 344 ? -27.996 -22.599 46.590 1.00 97.38 344 THR A CA 1
ATOM 2510 C C . THR A 1 344 ? -27.033 -22.850 47.749 1.00 97.38 344 THR A C 1
ATOM 2512 O O . THR A 1 344 ? -27.415 -23.349 48.809 1.00 97.38 344 THR A O 1
ATOM 2515 N N . LYS A 1 345 ? -25.767 -22.489 47.536 1.00 97.38 345 LYS A N 1
ATOM 2516 C CA . LYS A 1 345 ? -24.706 -22.545 48.545 1.00 97.38 345 LYS A CA 1
ATOM 2517 C C . LYS A 1 345 ? -24.355 -21.132 48.988 1.00 97.38 345 LYS A C 1
ATOM 2519 O O . LYS A 1 345 ? -24.594 -20.174 48.258 1.00 97.38 345 LYS A O 1
ATOM 2524 N N . TYR A 1 346 ? -23.739 -21.009 50.158 1.00 97.62 346 TYR A N 1
ATOM 2525 C CA . TYR A 1 346 ? -23.406 -19.708 50.727 1.00 97.62 346 TYR A CA 1
ATOM 2526 C C . TYR A 1 346 ? -21.958 -19.657 51.199 1.00 97.62 346 TYR A C 1
ATOM 2528 O O . TYR A 1 346 ? -21.512 -20.536 51.939 1.00 97.62 346 TYR A O 1
ATOM 2536 N N . ALA A 1 347 ? -21.240 -18.611 50.801 1.00 96.06 347 ALA A N 1
ATOM 2537 C CA . ALA A 1 347 ? -19.933 -18.283 51.349 1.00 96.06 347 ALA A CA 1
ATOM 2538 C C . ALA A 1 347 ? -20.132 -17.326 52.534 1.00 96.06 347 ALA A C 1
ATOM 2540 O O . ALA A 1 347 ? -20.544 -16.186 52.345 1.00 96.06 347 ALA A O 1
ATOM 2541 N N . GLY A 1 348 ? -19.877 -17.803 53.756 1.00 93.00 348 GLY A N 1
ATOM 2542 C CA . GLY A 1 348 ? -20.121 -17.036 54.989 1.00 93.00 348 GLY A CA 1
ATOM 2543 C C . GLY A 1 348 ? -21.481 -17.283 55.659 1.00 93.00 348 GLY A C 1
ATOM 2544 O O . GLY A 1 348 ? -21.774 -16.651 56.666 1.00 93.00 348 GLY A O 1
ATOM 2545 N N . GLY A 1 349 ? -22.279 -18.235 55.157 1.00 93.88 349 GLY A N 1
ATOM 2546 C CA . GLY A 1 349 ? -23.601 -18.579 55.701 1.00 93.88 349 GLY A CA 1
ATOM 2547 C C . GLY A 1 349 ? -24.763 -17.931 54.943 1.00 93.88 349 GLY A C 1
ATOM 2548 O O . GLY A 1 349 ? -24.563 -17.048 54.114 1.00 93.88 349 GLY A O 1
ATOM 2549 N N . ALA A 1 350 ? -25.985 -18.417 55.182 1.00 94.94 350 ALA A N 1
ATOM 2550 C CA . ALA A 1 350 ? -27.178 -17.918 54.497 1.00 94.94 350 ALA A CA 1
ATOM 2551 C C . ALA A 1 350 ? -27.432 -16.434 54.848 1.00 94.94 350 ALA A C 1
ATOM 2553 O O . ALA A 1 350 ? -27.523 -16.119 56.037 1.00 94.94 350 ALA A O 1
ATOM 2554 N N . PRO A 1 351 ? -27.567 -15.529 53.857 1.00 95.56 351 PRO A N 1
ATOM 2555 C CA . PRO A 1 351 ? -27.805 -14.114 54.112 1.00 95.56 351 PRO A CA 1
ATOM 2556 C C . PRO A 1 351 ? -29.132 -13.859 54.825 1.00 95.56 351 PRO A C 1
ATOM 2558 O O . PRO A 1 351 ? -30.159 -14.451 54.488 1.00 95.56 351 PRO A O 1
ATOM 2561 N N . THR A 1 352 ? -29.120 -12.908 55.752 1.00 95.25 352 THR A N 1
ATOM 2562 C CA . THR A 1 352 ? -30.319 -12.337 56.370 1.00 95.25 352 THR A CA 1
ATOM 2563 C C . THR A 1 352 ? -30.522 -10.914 55.871 1.00 95.25 352 THR A C 1
ATOM 2565 O O . THR A 1 352 ? -29.556 -10.164 55.730 1.00 95.25 352 THR A O 1
ATOM 2568 N N . PHE A 1 353 ? -31.774 -10.535 55.621 1.00 96.69 353 PHE A N 1
ATOM 2569 C CA . PHE A 1 353 ? -32.122 -9.221 55.089 1.00 96.69 353 PHE A CA 1
ATOM 2570 C C . PHE A 1 353 ? -33.019 -8.472 56.066 1.00 96.69 353 PHE A C 1
ATOM 2572 O O . PHE A 1 353 ? -34.054 -8.986 56.489 1.00 96.69 353 PHE A O 1
ATOM 2579 N N . GLU A 1 354 ? -32.631 -7.247 56.387 1.00 95.75 354 GLU A N 1
ATOM 2580 C CA . GLU A 1 354 ? -33.404 -6.316 57.197 1.00 95.75 354 GLU A CA 1
ATOM 2581 C C . GLU A 1 354 ? -34.154 -5.331 56.301 1.00 95.75 354 GLU A C 1
ATOM 2583 O O . GLU A 1 354 ? -33.796 -5.124 55.140 1.00 95.75 354 GLU A O 1
ATOM 2588 N N . ALA A 1 355 ? -35.216 -4.729 56.831 1.00 96.31 355 ALA A N 1
ATOM 2589 C CA . ALA A 1 355 ? -35.991 -3.711 56.132 1.00 96.31 355 ALA A CA 1
ATOM 2590 C C . ALA A 1 355 ? -35.191 -2.409 55.955 1.00 96.31 355 ALA A C 1
ATOM 2592 O O . ALA A 1 355 ? -34.430 -2.011 56.835 1.00 96.31 355 ALA A O 1
ATOM 2593 N N . SER A 1 356 ? -35.422 -1.709 54.843 1.00 95.56 356 SER A N 1
ATOM 2594 C CA . SER A 1 356 ? -34.833 -0.395 54.542 1.00 95.56 356 SER A CA 1
ATOM 2595 C C . SER A 1 356 ? -33.296 -0.355 54.509 1.00 95.56 356 SER A C 1
ATOM 2597 O O . SER A 1 356 ? -32.702 0.702 54.730 1.00 95.56 356 SER A O 1
ATOM 2599 N N . LYS A 1 357 ? -32.635 -1.481 54.224 1.00 96.81 357 LYS A N 1
ATOM 2600 C CA . LYS A 1 357 ? -31.173 -1.596 54.114 1.00 96.81 357 LYS A CA 1
ATOM 2601 C C . LYS A 1 357 ? -30.748 -1.849 52.675 1.00 96.81 357 LYS A C 1
ATOM 2603 O O . LYS A 1 357 ? -31.495 -2.419 51.883 1.00 96.81 357 LYS A O 1
ATOM 2608 N N . THR A 1 358 ? -29.544 -1.414 52.318 1.00 97.31 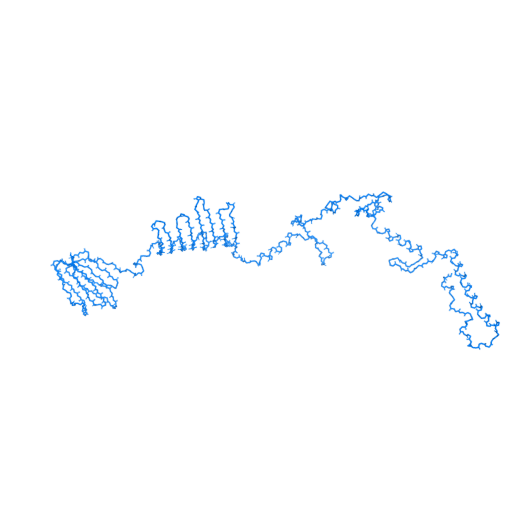358 THR A N 1
ATOM 2609 C CA . THR A 1 358 ? -28.971 -1.684 50.993 1.00 97.31 358 THR A CA 1
ATOM 2610 C C . THR A 1 358 ? -28.017 -2.856 51.088 1.00 97.31 358 THR A C 1
ATOM 2612 O O . THR A 1 358 ? -27.204 -2.905 52.002 1.00 97.31 358 THR A O 1
ATOM 2615 N N . TYR A 1 359 ? -28.107 -3.775 50.137 1.00 97.75 359 TYR A N 1
ATOM 2616 C CA . TYR A 1 359 ? -27.256 -4.951 50.058 1.00 97.75 359 TYR A CA 1
ATOM 2617 C C . TYR A 1 359 ? -26.538 -5.001 48.719 1.00 97.75 359 TYR A C 1
ATOM 2619 O O . TYR A 1 359 ? -27.097 -4.628 47.682 1.00 97.75 359 TYR A O 1
ATOM 2627 N N . GLU A 1 360 ? -25.313 -5.510 48.763 1.00 97.94 360 GLU A N 1
ATOM 2628 C CA . GLU A 1 360 ? -24.561 -5.937 47.592 1.00 97.94 360 GLU A CA 1
ATOM 2629 C C . GLU A 1 360 ? -24.331 -7.445 47.678 1.00 97.94 360 GLU A C 1
ATOM 2631 O O . GLU A 1 360 ? -23.940 -7.985 48.716 1.00 97.94 360 GLU A O 1
ATOM 2636 N N . MET A 1 361 ? -24.637 -8.136 46.584 1.00 98.00 361 MET A N 1
ATOM 2637 C CA . MET A 1 361 ? -24.650 -9.589 46.502 1.00 98.00 361 MET A CA 1
ATOM 2638 C C . MET A 1 361 ? -23.889 -10.035 45.264 1.00 98.00 361 MET A C 1
ATOM 2640 O O . MET A 1 361 ? -24.225 -9.625 44.161 1.00 98.00 361 MET A O 1
ATOM 2644 N N . SER A 1 362 ? -22.901 -10.906 45.438 1.00 98.19 362 SER A N 1
ATOM 2645 C CA . SER A 1 362 ? -22.231 -11.597 44.337 1.00 98.19 362 SER A CA 1
ATOM 2646 C C . SER A 1 362 ? -22.655 -13.061 44.337 1.00 98.19 362 SER A C 1
ATOM 2648 O O . SER A 1 362 ? -22.770 -13.693 45.392 1.00 98.19 362 SER A O 1
ATOM 2650 N N . ILE A 1 363 ? -22.937 -13.586 43.148 1.00 98.12 363 ILE A N 1
ATOM 2651 C CA . ILE A 1 363 ? -23.343 -14.973 42.957 1.00 98.12 363 ILE A CA 1
ATOM 2652 C C . ILE A 1 363 ? -22.480 -15.574 41.862 1.00 98.12 363 ILE A C 1
ATOM 2654 O O . ILE A 1 363 ? -22.555 -15.137 40.715 1.00 98.12 363 ILE A O 1
ATOM 2658 N N . LYS A 1 364 ? -21.710 -16.601 42.223 1.00 97.69 364 LYS A N 1
ATOM 2659 C CA . LYS A 1 364 ? -20.836 -17.326 41.306 1.00 97.69 364 LYS A CA 1
ATOM 2660 C C . LYS A 1 364 ? -21.115 -18.816 41.364 1.00 97.69 364 LYS A C 1
ATOM 2662 O O . LYS A 1 364 ? -21.005 -19.420 42.429 1.00 97.69 364 LYS A O 1
ATOM 2667 N N . ASP A 1 365 ? -21.500 -19.399 40.235 1.00 96.88 365 ASP A N 1
ATOM 2668 C CA . ASP A 1 365 ? -21.776 -20.833 40.081 1.00 96.88 365 ASP A CA 1
ATOM 2669 C C . ASP A 1 365 ? -22.734 -21.377 41.166 1.00 96.88 365 ASP A C 1
ATOM 2671 O O . ASP A 1 365 ? -22.557 -22.457 41.734 1.00 96.88 365 ASP A O 1
ATOM 2675 N N . GLY A 1 366 ? -23.752 -20.575 41.503 1.00 96.19 366 GLY A N 1
ATOM 2676 C CA . GLY A 1 366 ? -24.755 -20.878 42.527 1.00 96.19 366 GLY A CA 1
ATOM 2677 C C . GLY A 1 366 ? -24.306 -20.696 43.986 1.00 96.19 366 GLY A C 1
ATOM 2678 O O . GLY A 1 366 ? -25.066 -21.031 44.901 1.00 96.19 366 GLY A O 1
ATOM 2679 N N . VAL A 1 367 ? -23.102 -20.164 44.218 1.00 97.62 367 VAL A N 1
ATOM 2680 C CA . VAL A 1 367 ? -22.598 -19.756 45.535 1.00 97.62 367 VAL A CA 1
ATOM 2681 C C . VAL A 1 367 ? -22.864 -18.272 45.740 1.00 97.62 367 VAL A C 1
ATOM 2683 O O . VAL A 1 367 ? -22.405 -17.444 44.959 1.00 97.62 367 VAL A O 1
ATOM 2686 N N . VAL A 1 368 ? -23.585 -17.937 46.804 1.00 98.38 368 VAL A N 1
ATOM 2687 C CA . VAL A 1 368 ? -23.964 -16.564 47.142 1.00 98.38 368 VAL A CA 1
ATOM 2688 C C . VAL A 1 368 ? -23.065 -16.032 48.254 1.00 98.38 368 VAL A C 1
ATOM 2690 O O . VAL A 1 368 ? -22.875 -16.692 49.278 1.00 98.38 368 VAL A O 1
ATOM 2693 N N . ILE A 1 369 ? -22.574 -14.810 48.076 1.00 97.88 369 ILE A N 1
ATOM 2694 C CA . ILE A 1 369 ? -22.067 -13.950 49.145 1.00 97.88 369 ILE A CA 1
ATOM 2695 C C . ILE A 1 369 ? -22.856 -12.645 49.114 1.00 97.88 369 ILE A C 1
ATOM 2697 O O . ILE A 1 369 ? -23.106 -12.082 48.050 1.00 97.88 369 ILE A O 1
ATOM 2701 N N . CYS A 1 370 ? -23.297 -12.176 50.274 1.00 97.56 370 CYS A N 1
ATOM 2702 C CA . CYS A 1 370 ? -24.102 -10.969 50.379 1.00 97.56 370 CYS A CA 1
ATOM 2703 C C . CYS A 1 370 ? -23.729 -10.217 51.647 1.00 97.56 370 CYS A C 1
ATOM 2705 O O . CYS A 1 370 ? -23.582 -10.833 52.702 1.00 97.56 370 CYS A O 1
ATOM 2707 N N . ALA A 1 371 ? -23.621 -8.898 51.545 1.00 96.44 371 ALA A N 1
ATOM 2708 C CA . ALA A 1 371 ? -23.336 -8.027 52.673 1.00 96.44 371 ALA A CA 1
ATOM 2709 C C . ALA A 1 371 ? -24.240 -6.793 52.640 1.00 96.44 371 ALA A C 1
ATOM 2711 O O . ALA A 1 371 ? -24.626 -6.317 51.569 1.00 96.44 371 ALA A O 1
ATOM 2712 N N . GLU A 1 372 ? -24.588 -6.290 53.824 1.00 96.50 372 GLU A N 1
ATOM 2713 C CA . GLU A 1 372 ? -25.181 -4.962 53.957 1.00 96.50 372 GLU A CA 1
ATOM 2714 C C . GLU A 1 372 ? -24.130 -3.910 53.593 1.00 96.50 372 GLU A C 1
ATOM 2716 O O . GLU A 1 372 ? -22.982 -3.979 54.031 1.00 96.50 372 GLU A O 1
ATOM 2721 N N . VAL A 1 373 ? -24.534 -2.914 52.811 1.00 95.50 373 VAL A N 1
ATOM 2722 C CA . VAL A 1 373 ? -23.744 -1.710 52.573 1.00 95.50 373 VAL A CA 1
ATOM 2723 C C . VAL A 1 373 ? -23.944 -0.783 53.765 1.00 95.50 373 VAL A C 1
ATOM 2725 O O . VAL A 1 373 ? -24.911 -0.021 53.820 1.00 95.50 373 VAL A O 1
ATOM 2728 N N . THR A 1 374 ? -23.031 -0.850 54.726 1.00 89.00 374 THR A N 1
ATOM 2729 C CA . THR A 1 374 ? -22.946 0.121 55.817 1.00 89.00 374 THR A CA 1
ATOM 2730 C C . THR A 1 374 ? -22.122 1.317 55.349 1.00 89.00 374 THR A C 1
ATOM 2732 O O . THR A 1 374 ? -21.027 1.141 54.819 1.00 89.00 374 THR A O 1
ATOM 2735 N N . THR A 1 375 ? -22.625 2.536 55.520 1.00 75.19 375 THR A N 1
ATOM 2736 C CA . THR A 1 375 ? -21.773 3.730 55.421 1.00 75.19 375 THR A CA 1
ATOM 2737 C C . THR A 1 375 ? -20.759 3.696 56.563 1.00 75.19 375 THR A C 1
ATOM 2739 O O . THR A 1 375 ? -21.178 3.474 57.701 1.00 75.19 375 THR A O 1
ATOM 2742 N N . GLU A 1 376 ? -19.469 3.872 56.255 1.00 47.84 376 GLU A N 1
ATOM 2743 C CA . GLU A 1 376 ? -18.411 4.059 57.266 1.00 47.84 376 GLU A CA 1
ATOM 2744 C C . GLU A 1 376 ? -18.686 5.246 58.196 1.00 47.84 376 GLU A C 1
ATOM 2746 O O . GLU A 1 376 ? -19.232 6.270 57.712 1.00 47.84 376 GLU A O 1
#

pLDDT: mean 81.91, std 14.4, range [43.84, 98.38]

Radius of gyration: 62.97 Å; chains: 1; bounding box: 136×66×150 Å

Sequence (376 aa):
MAITDKKIGSWTNPVVNEADQPQRTAAEMKAIFDANSNQIKAAFNAVIDELVGTGGAGNVGNGAFGEIPAGTVAAQLAALLNMLGSYPSSSDIKGIRLSADNKIEVTLDGTTWKPTAQTGDPVTDLGALPVAADIQDADGFLMYDASEMKNKRTLWSKIKEAIGAVFAAGTVGDKYTISLEPGTADNTASIIRIKENATGNTRVLIAANTADGNNEVSQIVLRDGTNVGKVNIQCNTAGAKGIRITDGNNVERIKLHHTTTGDKCIFEIKDASGNDITRQVIGAAPALSAPAGGTASLTLADNTEYRFTSAVTSLTLTFPSGNFDCWLKFTTGSSITVTFPSGTKYAGGAPTFEASKTYEMSIKDGVVICAEVTTE